Protein AF-A0A7G9S561-F1 (afdb_monomer)

Organism: NCBI:txid683042

Sequence (241 aa):
MDPPSEGIYVQKPGPWFRNDEGAFAWASLGMLADHGLSLVLLDGHPPGMNGMVTTELSIDFNPAADPSDDEFRLDTHIVGISQVGGLSKGEISNRRGDRVAIASLSGRYLPVPEGGYLELPPAPAETVPFTTMLPMLFEGTSDGAIGTLPIPLWLANPRGIMHGGIHTIALEYTARKTLGEALWRPTSIRVSFLRGIPVDDLLTVVATRVHTGRSLTVVRVESRRTDGKLAGIATVSYEAR

pLDDT: mean 89.98, std 10.02, range [42.94, 98.88]

Structure (mmCIF, N/CA/C/O backbone):
data_AF-A0A7G9S561-F1
#
_entry.id   AF-A0A7G9S561-F1
#
loop_
_atom_site.group_PDB
_atom_site.id
_atom_site.type_symbol
_atom_site.label_atom_id
_atom_site.label_alt_id
_atom_site.label_comp_id
_atom_site.label_asym_id
_atom_site.label_entity_id
_atom_site.label_seq_id
_atom_site.pdbx_PDB_ins_code
_atom_site.Cartn_x
_atom_site.Cartn_y
_atom_site.Cartn_z
_atom_site.occupancy
_atom_site.B_iso_or_equiv
_atom_site.auth_seq_id
_atom_site.auth_comp_id
_atom_site.auth_asym_id
_atom_site.auth_atom_id
_atom_site.pdbx_PDB_model_num
ATOM 1 N N . MET A 1 1 ? 32.232 6.733 -6.872 1.00 42.94 1 MET A N 1
ATOM 2 C CA . MET A 1 1 ? 30.911 6.221 -6.473 1.00 42.94 1 MET A CA 1
ATOM 3 C C . MET A 1 1 ? 30.003 7.412 -6.654 1.00 42.94 1 MET A C 1
ATOM 5 O O . MET A 1 1 ? 30.181 8.376 -5.918 1.00 42.94 1 MET A O 1
ATOM 9 N N . ASP A 1 2 ? 29.216 7.431 -7.727 1.00 43.78 2 ASP A N 1
ATOM 10 C CA . ASP A 1 2 ? 28.264 8.523 -7.943 1.00 43.78 2 ASP A CA 1
ATOM 11 C C . ASP A 1 2 ? 27.305 8.583 -6.747 1.00 43.78 2 ASP A C 1
ATOM 13 O O . ASP A 1 2 ? 27.049 7.536 -6.134 1.00 43.78 2 ASP A O 1
ATOM 17 N N . PRO A 1 3 ? 26.846 9.780 -6.342 1.00 47.72 3 PRO A N 1
ATOM 18 C CA . PRO A 1 3 ? 25.901 9.890 -5.242 1.00 47.72 3 PRO A CA 1
ATOM 19 C C . PRO A 1 3 ? 24.673 9.012 -5.539 1.00 47.72 3 PRO A C 1
ATOM 21 O O . PRO A 1 3 ? 24.281 8.903 -6.705 1.00 47.72 3 PRO A O 1
ATOM 24 N N . PRO A 1 4 ? 24.078 8.357 -4.522 1.00 59.19 4 PRO A N 1
ATOM 25 C CA . PRO A 1 4 ? 22.827 7.636 -4.724 1.00 59.19 4 PRO A CA 1
ATOM 26 C C . PRO A 1 4 ? 21.818 8.609 -5.337 1.00 59.19 4 PRO A C 1
ATOM 28 O O . PRO A 1 4 ? 21.716 9.749 -4.885 1.00 59.19 4 PRO A O 1
ATOM 31 N N . SER A 1 5 ? 21.125 8.193 -6.396 1.00 74.50 5 SER A N 1
ATOM 32 C CA . SER A 1 5 ? 20.142 9.056 -7.042 1.00 74.50 5 SER A CA 1
ATOM 33 C C . SER A 1 5 ? 19.064 9.459 -6.036 1.00 74.50 5 SER A C 1
ATOM 35 O O . SER A 1 5 ? 18.565 8.634 -5.263 1.00 74.50 5 SER A O 1
ATOM 37 N N . GLU A 1 6 ? 18.739 10.749 -6.046 1.00 87.88 6 GLU A N 1
ATOM 38 C CA . GLU A 1 6 ? 17.674 11.354 -5.255 1.00 87.88 6 GLU A CA 1
ATOM 39 C C . GLU A 1 6 ? 16.533 11.763 -6.187 1.00 87.88 6 GLU A C 1
ATOM 41 O O . GLU A 1 6 ? 16.765 12.192 -7.319 1.00 87.88 6 GLU A O 1
ATOM 46 N N . GLY A 1 7 ? 15.297 11.642 -5.711 1.00 89.88 7 GLY A N 1
ATOM 47 C CA . GLY A 1 7 ? 14.105 12.017 -6.470 1.00 89.88 7 GLY A CA 1
ATOM 48 C C . GLY A 1 7 ? 13.097 12.737 -5.588 1.00 89.88 7 GLY A C 1
ATOM 49 O O . GLY A 1 7 ? 12.895 12.346 -4.438 1.00 89.88 7 GLY A O 1
ATOM 50 N N . ILE A 1 8 ? 12.454 13.773 -6.127 1.00 94.44 8 ILE A N 1
ATOM 51 C CA . ILE A 1 8 ? 11.390 14.518 -5.448 1.00 94.44 8 ILE A CA 1
ATOM 52 C C . ILE A 1 8 ? 10.103 14.332 -6.240 1.00 94.44 8 ILE A C 1
ATOM 54 O O . ILE A 1 8 ? 10.037 14.679 -7.420 1.00 94.44 8 ILE A O 1
ATOM 58 N N . TYR A 1 9 ? 9.071 13.829 -5.571 1.00 93.75 9 TYR A N 1
ATOM 59 C CA . TYR A 1 9 ? 7.758 13.590 -6.161 1.00 93.75 9 TYR A CA 1
ATOM 60 C C . TYR A 1 9 ? 6.684 14.287 -5.347 1.00 93.75 9 TYR A C 1
ATOM 62 O O . TYR A 1 9 ? 6.798 14.443 -4.133 1.00 93.75 9 TYR A O 1
ATOM 70 N N . VAL A 1 10 ? 5.632 14.723 -6.024 1.00 92.19 10 VAL A N 1
ATOM 71 C CA . VAL A 1 10 ? 4.589 15.546 -5.425 1.00 92.19 10 VAL A CA 1
ATOM 72 C C . VAL A 1 10 ? 3.230 14.996 -5.828 1.00 92.19 10 VAL A C 1
ATOM 74 O O . VAL A 1 10 ? 3.001 14.708 -7.003 1.00 92.19 10 VAL A O 1
ATOM 77 N N . GLN A 1 11 ? 2.326 14.857 -4.861 1.00 87.94 11 GLN A N 1
ATOM 78 C CA . GLN A 1 11 ? 0.939 14.468 -5.094 1.00 87.94 11 GLN A CA 1
ATOM 79 C C . GLN A 1 11 ? 0.003 15.485 -4.452 1.00 87.94 11 GLN A C 1
ATOM 81 O O . GLN A 1 11 ? 0.030 15.707 -3.242 1.00 87.94 11 GLN A O 1
ATOM 86 N N . LYS A 1 12 ? -0.878 16.064 -5.266 1.00 85.94 12 LYS A N 1
ATOM 87 C CA . LYS A 1 12 ? -2.006 16.847 -4.767 1.00 85.94 12 LYS A CA 1
ATOM 88 C C . LYS A 1 12 ? -3.114 15.904 -4.297 1.00 85.94 12 LYS A C 1
ATOM 90 O O . LYS A 1 12 ? -3.407 14.936 -5.008 1.00 85.94 12 LYS A O 1
ATOM 95 N N . PRO A 1 13 ? -3.736 16.161 -3.137 1.00 78.56 13 PRO A N 1
ATOM 96 C CA . PRO A 1 13 ? -4.906 15.414 -2.728 1.00 78.56 13 PRO A CA 1
ATOM 97 C C . PRO A 1 13 ? -6.047 15.576 -3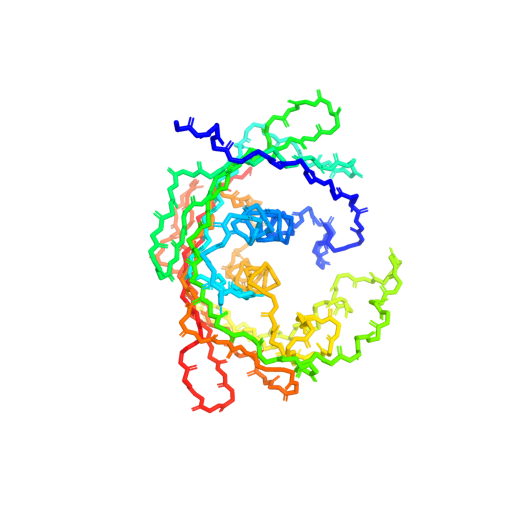.720 1.00 78.56 13 PRO A C 1
ATOM 99 O O . PRO A 1 13 ? -6.402 16.685 -4.107 1.00 78.56 13 PRO A O 1
ATOM 102 N N . GLY A 1 14 ? -6.612 14.443 -4.120 1.00 76.44 14 GLY A N 1
ATOM 103 C CA . GLY A 1 14 ? -7.891 14.361 -4.810 1.00 76.44 14 GLY A CA 1
ATOM 104 C C . GLY A 1 14 ? -8.913 13.610 -3.954 1.00 76.44 14 GLY A C 1
ATOM 105 O O . GLY A 1 14 ? -8.603 13.206 -2.829 1.00 76.44 14 GLY A O 1
ATOM 106 N N . PRO A 1 15 ? -10.117 13.336 -4.479 1.00 73.38 15 PRO A N 1
ATOM 107 C CA . PRO A 1 15 ? -11.170 12.618 -3.761 1.00 73.38 15 PRO A CA 1
ATOM 108 C C . PRO A 1 15 ? -10.740 11.256 -3.216 1.00 73.38 15 PRO A C 1
ATOM 110 O O . PRO A 1 15 ? -11.318 10.774 -2.250 1.00 73.38 15 PRO A O 1
ATOM 113 N N . TRP A 1 16 ? -9.702 10.644 -3.796 1.00 76.75 16 TRP A N 1
ATOM 114 C CA . TRP A 1 16 ? -9.150 9.371 -3.336 1.00 76.75 16 TRP A CA 1
ATOM 115 C C . TRP A 1 16 ? -8.370 9.442 -2.014 1.00 76.75 16 TRP A C 1
ATOM 117 O O . TRP A 1 16 ? -7.993 8.406 -1.471 1.00 76.75 16 TRP A O 1
ATOM 127 N N . PHE A 1 17 ? -8.138 10.642 -1.477 1.00 85.19 17 PHE A N 1
ATOM 128 C CA . PHE A 1 17 ? -7.616 10.839 -0.122 1.00 85.19 17 PHE A CA 1
ATOM 129 C C . PHE A 1 17 ? -8.701 10.754 0.951 1.00 85.19 17 PHE A C 1
ATOM 131 O O . PHE A 1 17 ? -8.395 10.845 2.141 1.00 85.19 17 PHE A O 1
ATOM 138 N N . ARG A 1 18 ? -9.964 10.566 0.562 1.00 87.00 18 ARG A N 1
ATOM 139 C CA . ARG A 1 18 ? -11.091 10.365 1.469 1.00 87.00 18 ARG A CA 1
ATOM 140 C C . ARG A 1 18 ? -11.686 8.987 1.220 1.00 87.00 18 ARG A C 1
ATOM 142 O O . ARG A 1 18 ? -11.874 8.612 0.074 1.00 87.00 18 ARG A O 1
ATOM 149 N N . ASN A 1 19 ? -11.955 8.216 2.268 1.00 84.00 19 ASN A N 1
ATOM 150 C CA . ASN A 1 19 ? -12.672 6.952 2.106 1.00 84.00 19 ASN A CA 1
ATOM 151 C C . ASN A 1 19 ? -14.192 7.186 2.008 1.00 84.00 19 ASN A C 1
ATOM 153 O O . ASN A 1 19 ? -14.661 8.324 2.032 1.00 84.00 19 ASN A O 1
ATOM 157 N N . ASP A 1 20 ? -14.974 6.112 1.909 1.00 82.62 20 ASP A N 1
ATOM 158 C CA . ASP A 1 20 ? -16.445 6.161 1.868 1.00 82.62 20 ASP A CA 1
ATOM 159 C C . ASP A 1 20 ? -17.090 6.762 3.126 1.00 82.62 20 ASP A C 1
ATOM 161 O O . ASP A 1 20 ? -18.222 7.229 3.069 1.00 82.62 20 ASP A O 1
ATOM 165 N N . GLU A 1 21 ? -16.363 6.806 4.242 1.00 81.75 21 GLU A N 1
ATOM 166 C CA . GLU A 1 21 ? -16.784 7.463 5.485 1.00 81.75 21 GLU A CA 1
ATOM 167 C C . GLU A 1 21 ? -16.389 8.958 5.529 1.00 81.75 21 GLU A C 1
ATOM 169 O O . GLU A 1 21 ? -16.626 9.640 6.526 1.00 81.75 21 GLU A O 1
ATOM 174 N N . GLY A 1 22 ? -15.746 9.484 4.478 1.00 82.50 22 GLY A N 1
ATOM 175 C CA . GLY A 1 22 ? -15.239 10.861 4.416 1.00 82.50 22 GLY A CA 1
ATOM 176 C C . GLY A 1 22 ? -13.977 11.113 5.254 1.00 82.50 22 GLY A C 1
ATOM 177 O O . GLY A 1 22 ? -13.449 12.229 5.275 1.00 82.50 22 GLY A O 1
ATOM 178 N N . ALA A 1 23 ? -13.447 10.092 5.929 1.00 86.19 23 ALA A N 1
ATOM 179 C CA . ALA A 1 23 ? -12.210 10.180 6.693 1.00 86.19 23 ALA A CA 1
ATOM 180 C C . ALA A 1 23 ? -10.989 10.157 5.764 1.00 86.19 23 ALA A C 1
ATOM 182 O O . ALA A 1 23 ? -11.036 9.626 4.657 1.00 86.19 23 ALA A O 1
ATOM 183 N N . PHE A 1 24 ? -9.864 10.708 6.224 1.00 89.44 24 PHE A N 1
ATOM 184 C CA . PHE A 1 24 ? -8.614 10.645 5.466 1.00 89.44 24 PHE A CA 1
ATOM 185 C C . PHE A 1 24 ? -8.178 9.188 5.262 1.00 89.44 24 PHE A C 1
ATOM 187 O O . PHE A 1 24 ? -8.006 8.432 6.225 1.00 89.44 24 PHE A O 1
ATOM 194 N N . ALA A 1 25 ? -8.017 8.798 4.003 1.00 90.56 25 ALA A N 1
ATOM 195 C CA . ALA A 1 25 ? -7.572 7.482 3.586 1.00 90.56 25 ALA A CA 1
ATOM 196 C C . ALA A 1 25 ? -6.041 7.453 3.603 1.00 90.56 25 ALA A C 1
ATOM 198 O O . ALA A 1 25 ? -5.402 7.680 2.583 1.00 90.56 25 ALA A O 1
ATOM 199 N N . TRP A 1 26 ? -5.432 7.188 4.761 1.00 93.19 26 TRP A N 1
ATOM 200 C CA . TRP A 1 26 ? -3.968 7.167 4.918 1.00 93.19 26 TRP A CA 1
ATOM 201 C C . TRP A 1 26 ? -3.256 6.262 3.907 1.00 93.19 26 TRP A C 1
ATOM 203 O O . TRP A 1 26 ? -2.184 6.611 3.418 1.00 93.19 26 TRP A O 1
ATOM 213 N N . ALA A 1 27 ? -3.878 5.140 3.533 1.00 93.62 27 ALA A N 1
ATOM 214 C CA . ALA A 1 27 ? -3.345 4.233 2.524 1.00 93.62 27 ALA A CA 1
ATOM 215 C C . ALA A 1 27 ? -3.210 4.866 1.128 1.00 93.62 27 ALA A C 1
ATOM 217 O O . ALA A 1 27 ? -2.414 4.375 0.331 1.00 93.62 27 ALA A O 1
ATOM 218 N N . SER A 1 28 ? -3.911 5.970 0.831 1.00 91.94 28 SER A N 1
ATOM 219 C CA . SER A 1 28 ? -3.762 6.713 -0.432 1.00 91.94 28 SER A CA 1
ATOM 220 C C . SER A 1 28 ? -2.334 7.223 -0.661 1.00 91.94 28 SER A C 1
ATOM 222 O O . SER A 1 28 ? -1.873 7.250 -1.804 1.00 91.94 28 SER A O 1
ATOM 224 N N . LEU A 1 29 ? -1.586 7.500 0.417 1.00 94.38 29 LEU A N 1
ATOM 225 C CA . LEU A 1 29 ? -0.155 7.819 0.361 1.00 94.38 29 LEU A CA 1
ATOM 226 C C . LEU A 1 29 ? 0.689 6.657 -0.182 1.00 94.38 29 LEU A C 1
ATOM 228 O O . LEU A 1 29 ? 1.804 6.877 -0.651 1.00 94.38 29 LEU A O 1
ATOM 232 N N . GLY A 1 30 ? 0.159 5.431 -0.177 1.00 94.81 30 GLY A N 1
ATOM 233 C CA . GLY A 1 30 ? 0.778 4.274 -0.813 1.00 94.81 30 GLY A CA 1
ATOM 234 C C . GLY A 1 30 ? 0.916 4.412 -2.325 1.00 94.81 30 GLY A C 1
ATOM 235 O O . GLY A 1 30 ? 1.846 3.843 -2.885 1.00 94.81 30 GLY A O 1
ATOM 236 N N . MET A 1 31 ? 0.068 5.210 -2.982 1.00 91.94 31 MET A N 1
ATOM 237 C CA . MET A 1 31 ? 0.216 5.507 -4.410 1.00 91.94 31 MET A CA 1
ATOM 238 C C . MET A 1 31 ? 1.429 6.413 -4.662 1.00 91.94 31 MET A C 1
ATOM 240 O O . MET A 1 31 ? 2.273 6.078 -5.489 1.00 91.94 31 MET A O 1
ATOM 244 N N . LEU A 1 32 ? 1.576 7.505 -3.897 1.00 94.81 32 LEU A N 1
ATOM 245 C CA . LEU A 1 32 ? 2.772 8.357 -3.954 1.00 94.81 32 LEU A CA 1
ATOM 246 C C . LEU A 1 32 ? 4.039 7.571 -3.603 1.00 94.81 32 LEU A C 1
ATOM 248 O O . LEU A 1 32 ? 5.032 7.676 -4.322 1.00 94.81 32 LEU A O 1
ATOM 252 N N . ALA A 1 33 ? 3.992 6.768 -2.534 1.00 97.50 33 ALA A N 1
ATOM 253 C CA . ALA A 1 33 ? 5.111 5.937 -2.106 1.00 97.50 33 ALA A CA 1
ATOM 254 C C . ALA A 1 33 ? 5.533 4.943 -3.197 1.00 97.50 33 ALA A C 1
ATOM 256 O O . ALA A 1 33 ? 6.691 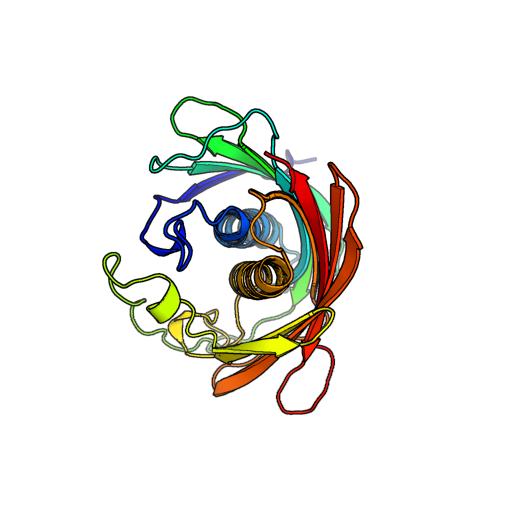4.953 -3.599 1.00 97.50 33 ALA A O 1
ATOM 257 N N . ASP A 1 34 ? 4.608 4.122 -3.706 1.00 96.94 34 ASP A N 1
ATOM 258 C CA . ASP A 1 34 ? 4.895 3.136 -4.755 1.00 96.94 34 ASP A CA 1
ATOM 259 C C . ASP A 1 34 ? 5.441 3.806 -6.018 1.00 96.94 34 ASP A C 1
ATOM 261 O O . ASP A 1 34 ? 6.479 3.395 -6.528 1.00 96.94 34 ASP A O 1
ATOM 265 N N . HIS A 1 35 ? 4.794 4.875 -6.487 1.00 93.56 35 HIS A N 1
ATOM 266 C CA . HIS A 1 35 ? 5.188 5.574 -7.706 1.00 93.56 35 HIS A CA 1
ATOM 267 C C . HIS A 1 35 ? 6.583 6.203 -7.575 1.00 93.56 35 HIS A C 1
ATOM 269 O O . HIS A 1 35 ? 7.480 5.871 -8.352 1.00 93.56 35 HIS A O 1
ATOM 275 N N . GLY A 1 36 ? 6.796 7.086 -6.596 1.00 95.81 36 GLY A N 1
ATOM 276 C CA . GLY A 1 36 ? 8.059 7.821 -6.478 1.00 95.81 36 GLY A CA 1
ATOM 277 C C . GLY A 1 36 ? 9.245 6.910 -6.163 1.00 95.81 36 GLY A C 1
ATOM 278 O O . GLY A 1 36 ? 10.301 7.022 -6.786 1.00 95.81 36 GLY A O 1
ATOM 279 N N . LEU A 1 37 ? 9.060 5.939 -5.262 1.00 97.75 37 LEU A N 1
ATOM 280 C CA . LEU A 1 37 ? 10.115 4.978 -4.927 1.00 97.75 37 LEU A CA 1
ATOM 281 C C . LEU A 1 37 ? 10.435 4.019 -6.080 1.00 97.75 37 LEU A C 1
ATOM 283 O O . LEU A 1 37 ? 11.566 3.534 -6.171 1.00 97.75 37 LEU A O 1
ATOM 287 N N . SER A 1 38 ? 9.467 3.759 -6.962 1.00 95.12 38 SER A N 1
ATOM 288 C CA . SER A 1 38 ? 9.687 2.981 -8.181 1.00 95.12 38 SER A CA 1
ATOM 289 C C . SER A 1 38 ? 10.460 3.758 -9.236 1.00 95.12 38 SER A C 1
ATOM 291 O O . SER A 1 38 ? 11.360 3.201 -9.861 1.00 95.12 38 SER A O 1
ATOM 293 N N . LEU A 1 39 ? 10.126 5.035 -9.438 1.00 93.38 39 LEU A N 1
ATOM 294 C CA . LEU A 1 39 ? 10.780 5.862 -10.450 1.00 93.38 39 LEU A CA 1
ATOM 29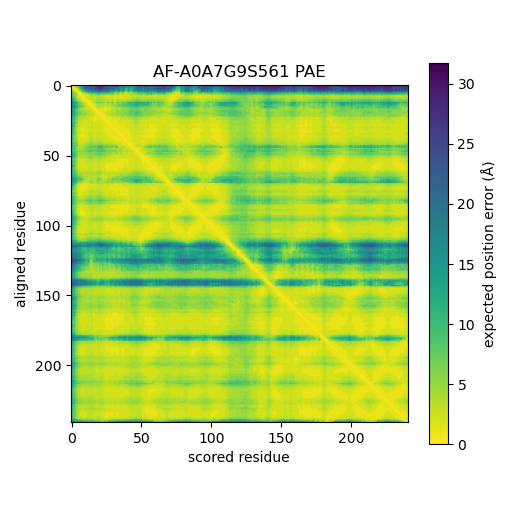5 C C . LEU A 1 39 ? 12.257 6.089 -10.137 1.00 93.38 39 LEU A C 1
ATOM 297 O O . LEU A 1 39 ? 13.083 5.883 -11.019 1.00 93.38 39 LEU A O 1
ATOM 301 N N . VAL A 1 40 ? 12.611 6.387 -8.883 1.00 94.38 40 VAL A N 1
ATOM 302 C CA . VAL A 1 40 ? 14.028 6.562 -8.523 1.00 94.38 40 VAL A CA 1
ATOM 303 C C . VAL A 1 40 ? 14.842 5.280 -8.760 1.00 94.38 40 VAL A C 1
ATOM 305 O O . VAL A 1 40 ? 15.991 5.348 -9.188 1.00 94.38 40 VAL A O 1
ATOM 308 N N . LEU A 1 41 ? 14.248 4.094 -8.549 1.00 93.75 41 LEU A N 1
ATOM 309 C CA . LEU A 1 41 ? 14.893 2.815 -8.867 1.00 93.75 41 LEU A CA 1
ATOM 310 C C . LEU A 1 41 ? 14.985 2.565 -10.371 1.00 93.75 41 LEU A C 1
ATOM 312 O O . LEU A 1 41 ? 15.991 2.011 -10.817 1.00 93.75 41 LEU A O 1
ATOM 316 N N . LEU A 1 42 ? 13.955 2.934 -11.135 1.00 90.12 42 LEU A N 1
ATOM 317 C CA . LEU A 1 42 ? 13.974 2.863 -12.594 1.00 90.12 42 LEU A CA 1
ATOM 318 C C . LEU A 1 42 ? 15.046 3.780 -13.182 1.00 90.12 42 LEU A C 1
ATOM 320 O O . LEU A 1 42 ? 15.718 3.365 -14.115 1.00 90.12 42 LEU A O 1
ATOM 324 N N . ASP A 1 43 ? 15.297 4.957 -12.615 1.00 88.56 43 ASP A N 1
ATOM 325 C CA . ASP A 1 43 ? 16.384 5.834 -13.075 1.00 88.56 43 ASP A CA 1
ATOM 326 C C . ASP A 1 43 ? 17.770 5.198 -12.862 1.00 88.56 43 ASP A C 1
ATOM 328 O O . ASP A 1 43 ? 18.685 5.400 -13.659 1.00 88.56 43 ASP A O 1
ATOM 332 N N . GLY A 1 44 ? 17.916 4.371 -11.822 1.00 81.62 44 GLY A N 1
ATOM 333 C CA . GLY A 1 44 ? 19.139 3.624 -11.509 1.00 81.62 44 GLY A CA 1
ATOM 334 C C . GLY A 1 44 ? 19.226 2.212 -12.109 1.00 81.62 44 GLY A C 1
ATOM 335 O O . GLY A 1 44 ? 20.050 1.416 -11.651 1.00 81.62 44 GLY A O 1
ATOM 336 N N . HIS A 1 45 ? 18.368 1.848 -13.069 1.00 84.44 45 HIS A N 1
ATOM 337 C CA . HIS A 1 45 ? 18.276 0.470 -13.564 1.00 84.44 45 HIS A CA 1
ATOM 338 C C . HIS A 1 45 ? 19.558 -0.027 -14.277 1.00 84.44 45 HIS A C 1
ATOM 340 O O . HIS A 1 45 ? 20.228 0.735 -14.978 1.00 84.44 45 HIS A O 1
ATOM 346 N N . PRO A 1 46 ? 19.899 -1.329 -14.171 1.00 86.81 46 PRO A N 1
ATOM 347 C CA . PRO A 1 46 ? 20.967 -1.934 -14.967 1.00 86.81 46 PRO A CA 1
ATOM 348 C C . PRO A 1 46 ? 20.668 -1.922 -16.480 1.00 86.81 46 PRO A C 1
ATOM 350 O O . PRO A 1 46 ? 19.504 -2.047 -16.871 1.00 86.81 46 PRO A O 1
ATOM 353 N N . PRO A 1 47 ? 21.690 -1.881 -17.360 1.00 86.19 47 PRO A N 1
ATOM 354 C CA . PRO A 1 47 ? 21.491 -1.931 -18.809 1.00 86.19 47 PRO A CA 1
ATOM 355 C C . PRO A 1 47 ? 20.623 -3.113 -19.267 1.00 86.19 47 PRO A C 1
ATOM 357 O O . PRO A 1 47 ? 20.812 -4.247 -18.829 1.00 86.19 47 PRO A O 1
ATOM 360 N N . GLY A 1 48 ? 19.680 -2.848 -20.174 1.00 86.69 48 GLY A N 1
ATOM 361 C CA . GLY A 1 48 ? 18.754 -3.858 -20.706 1.00 86.69 48 GLY A CA 1
ATOM 362 C C . GLY A 1 48 ? 17.565 -4.190 -19.796 1.00 86.69 48 GLY A C 1
ATOM 363 O O . GLY A 1 48 ? 16.711 -4.982 -20.190 1.00 86.69 48 GLY A O 1
ATOM 364 N N . MET A 1 49 ? 17.477 -3.576 -18.611 1.00 89.69 49 MET A N 1
ATOM 365 C CA . MET A 1 49 ? 16.392 -3.787 -17.651 1.00 89.69 49 MET A CA 1
ATOM 366 C C . MET A 1 49 ? 15.513 -2.537 -17.499 1.00 89.69 49 MET A C 1
ATOM 368 O O . MET A 1 49 ? 15.429 -1.931 -16.438 1.00 89.69 49 MET A O 1
ATOM 372 N N . ASN A 1 50 ? 14.853 -2.141 -18.581 1.00 86.69 50 ASN A N 1
ATOM 373 C CA . ASN A 1 50 ? 14.047 -0.919 -18.717 1.00 86.69 50 ASN A CA 1
ATOM 374 C C . ASN A 1 50 ? 12.647 -0.985 -18.063 1.00 86.69 50 ASN A C 1
ATOM 376 O O . ASN A 1 50 ? 11.748 -0.221 -18.415 1.00 86.69 50 ASN A O 1
ATOM 380 N N . GLY A 1 51 ? 12.429 -1.917 -17.140 1.00 88.69 51 GLY A N 1
ATOM 381 C CA . GLY A 1 51 ? 11.181 -2.065 -16.406 1.00 88.69 51 GLY A CA 1
ATOM 382 C C . GLY A 1 51 ? 11.421 -2.519 -14.983 1.00 88.69 51 GLY A C 1
ATOM 383 O O . GLY A 1 51 ? 12.443 -3.125 -14.664 1.00 88.69 51 GLY A O 1
ATOM 384 N N . MET A 1 52 ? 10.442 -2.253 -14.126 1.00 91.06 52 MET A N 1
ATOM 385 C CA . MET A 1 52 ? 10.492 -2.632 -12.725 1.00 91.06 52 MET A CA 1
ATOM 386 C C . MET A 1 52 ? 9.097 -3.005 -12.233 1.00 91.06 52 MET A C 1
ATOM 388 O O . MET A 1 52 ? 8.097 -2.430 -12.663 1.00 91.06 52 MET A O 1
ATOM 392 N N . VAL A 1 53 ? 9.039 -3.975 -11.328 1.00 93.69 53 VAL A N 1
ATOM 393 C CA . VAL A 1 53 ? 7.850 -4.283 -10.533 1.00 93.69 53 VAL A CA 1
ATOM 394 C C . VAL A 1 53 ? 8.169 -4.154 -9.054 1.00 93.69 53 VAL A C 1
ATOM 396 O O . VAL A 1 53 ? 9.251 -4.538 -8.604 1.00 93.69 53 VAL A O 1
ATOM 399 N N . THR A 1 54 ? 7.204 -3.659 -8.290 1.00 97.12 54 THR A N 1
ATOM 400 C CA . THR A 1 54 ? 7.260 -3.648 -6.832 1.00 97.12 54 THR A CA 1
ATOM 401 C C . THR A 1 54 ? 7.102 -5.069 -6.303 1.00 97.12 54 THR A C 1
ATOM 403 O O . THR A 1 54 ? 6.152 -5.765 -6.653 1.00 97.12 54 THR A O 1
ATOM 406 N N . THR A 1 55 ? 8.037 -5.508 -5.464 1.00 97.81 55 THR A N 1
ATOM 407 C CA . THR A 1 55 ? 7.954 -6.799 -4.755 1.00 97.81 55 THR A CA 1
ATOM 408 C C . THR A 1 55 ? 7.580 -6.634 -3.292 1.00 97.81 55 THR A C 1
ATOM 410 O O . THR A 1 55 ? 6.868 -7.478 -2.755 1.00 97.81 55 THR A O 1
ATOM 413 N N . GLU A 1 56 ? 7.984 -5.531 -2.662 1.00 98.50 56 GLU A N 1
ATOM 414 C CA . GLU A 1 56 ? 7.575 -5.187 -1.303 1.00 98.50 56 GLU A CA 1
ATOM 415 C C . GLU A 1 56 ? 7.389 -3.680 -1.167 1.00 98.50 56 GLU A C 1
ATOM 417 O O . GLU A 1 56 ? 8.170 -2.908 -1.726 1.00 98.50 56 GLU A O 1
ATOM 422 N N . LEU A 1 57 ? 6.388 -3.275 -0.386 1.00 98.81 57 LEU A N 1
ATOM 423 C CA . LEU A 1 57 ? 6.168 -1.890 0.022 1.00 98.81 57 LEU A CA 1
ATOM 424 C C . LEU A 1 57 ? 5.896 -1.844 1.523 1.00 98.81 57 LEU A C 1
ATOM 426 O O . LEU A 1 57 ? 5.078 -2.597 2.053 1.00 98.81 57 LEU A O 1
ATOM 430 N N . SER A 1 58 ? 6.584 -0.940 2.208 1.00 98.81 58 SER A N 1
ATOM 431 C CA . SER A 1 58 ? 6.380 -0.659 3.626 1.00 98.81 58 SER A CA 1
ATOM 432 C C . SER A 1 58 ? 6.141 0.826 3.825 1.00 98.81 58 SER A C 1
ATOM 434 O O . SER A 1 58 ? 6.865 1.636 3.255 1.00 98.81 58 SER A O 1
ATOM 436 N N . ILE A 1 59 ? 5.146 1.168 4.641 1.00 98.75 59 ILE A N 1
ATOM 437 C CA . ILE A 1 59 ? 4.806 2.543 5.015 1.00 98.75 59 ILE A CA 1
ATOM 438 C C . ILE A 1 59 ? 4.598 2.592 6.525 1.00 98.75 59 ILE A C 1
ATOM 440 O O . ILE A 1 59 ? 3.849 1.776 7.065 1.00 98.75 59 ILE A O 1
ATOM 444 N N . ASP A 1 60 ? 5.250 3.530 7.202 1.00 98.62 60 ASP A N 1
ATOM 445 C CA . ASP A 1 60 ? 5.023 3.855 8.612 1.00 98.62 60 ASP A CA 1
ATOM 446 C C . ASP A 1 60 ? 4.506 5.282 8.717 1.00 98.62 60 ASP A C 1
ATOM 448 O O . ASP A 1 60 ? 5.130 6.212 8.204 1.00 98.62 60 ASP A O 1
ATOM 452 N N . PHE A 1 61 ? 3.367 5.457 9.377 1.00 98.00 61 PHE A N 1
ATOM 453 C CA . PHE A 1 61 ? 2.716 6.752 9.531 1.00 98.00 61 PHE A CA 1
ATOM 454 C C . PHE A 1 61 ? 3.138 7.411 10.842 1.00 98.00 61 PHE A C 1
ATOM 456 O O . PHE A 1 61 ? 3.211 6.764 11.885 1.00 98.00 61 PHE A O 1
ATOM 463 N N . ASN A 1 62 ? 3.382 8.720 10.803 1.00 96.19 62 ASN A N 1
ATOM 464 C CA . ASN A 1 62 ? 3.679 9.491 12.003 1.00 96.19 62 ASN A CA 1
ATOM 465 C C . ASN A 1 62 ? 2.397 9.667 12.843 1.00 96.19 62 ASN A C 1
ATOM 467 O O . ASN A 1 62 ? 1.484 10.367 12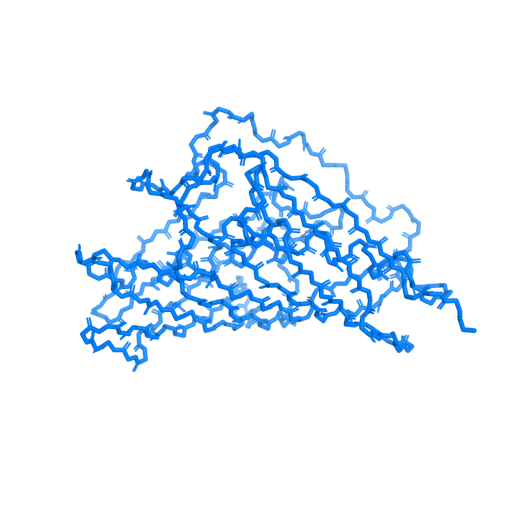.388 1.00 96.19 62 ASN A O 1
ATOM 471 N N . PRO A 1 63 ? 2.317 9.123 14.073 1.00 91.44 63 PRO A N 1
ATOM 472 C CA . PRO A 1 63 ? 1.114 9.205 14.907 1.00 91.44 63 PRO A CA 1
ATOM 473 C C . PRO A 1 63 ? 0.747 10.646 15.294 1.00 91.44 63 PRO A C 1
ATOM 475 O O . PRO A 1 63 ? -0.425 10.940 15.519 1.00 91.44 63 PRO A O 1
ATOM 478 N N . ALA A 1 64 ? 1.713 11.570 15.286 1.00 91.19 64 ALA A N 1
ATOM 479 C CA . ALA A 1 64 ? 1.484 12.986 15.569 1.00 91.19 64 ALA A CA 1
ATOM 480 C C . ALA A 1 64 ? 1.031 13.801 14.344 1.00 91.19 64 ALA A C 1
ATOM 482 O O . ALA A 1 64 ? 0.646 14.955 14.495 1.00 91.19 64 ALA A O 1
ATOM 483 N N . ALA A 1 65 ? 1.084 13.239 13.130 1.00 91.62 65 ALA A N 1
ATOM 484 C CA . ALA A 1 65 ? 0.658 13.965 11.937 1.00 91.62 65 ALA A CA 1
ATOM 485 C C . ALA A 1 65 ? -0.871 14.049 11.852 1.00 91.62 65 ALA A C 1
ATOM 487 O O . ALA A 1 65 ? -1.569 13.052 12.059 1.00 91.62 65 ALA A O 1
ATOM 488 N N . ASP A 1 66 ? -1.382 15.220 11.486 1.00 87.94 66 ASP A N 1
ATOM 489 C CA . ASP A 1 66 ? -2.798 15.414 11.194 1.00 87.94 66 ASP A CA 1
ATOM 490 C C . ASP A 1 66 ? -3.119 15.133 9.722 1.00 87.94 66 ASP A C 1
ATOM 492 O O . ASP A 1 66 ? -2.270 15.358 8.851 1.00 87.94 66 ASP A O 1
ATOM 496 N N . PRO A 1 67 ? -4.348 14.671 9.420 1.00 85.50 67 PRO A N 1
ATOM 497 C CA . PRO A 1 67 ? -4.871 14.685 8.062 1.00 85.50 67 PRO A CA 1
ATOM 498 C C . PRO A 1 67 ? -4.687 16.050 7.394 1.00 85.50 67 PRO A C 1
ATOM 500 O O . PRO A 1 67 ? -4.852 17.093 8.028 1.00 85.50 67 PRO A O 1
ATOM 503 N N . SER A 1 68 ? -4.385 16.045 6.102 1.00 84.75 68 SER A N 1
ATOM 504 C CA . SER A 1 68 ? -4.212 17.264 5.317 1.00 84.75 68 SER A CA 1
ATOM 505 C C . SER A 1 68 ? -4.844 17.077 3.944 1.00 84.75 68 SER A C 1
ATOM 507 O O . SER A 1 68 ? -4.696 16.020 3.337 1.00 84.75 68 SER A O 1
ATOM 509 N N . ASP A 1 69 ? -5.551 18.105 3.479 1.00 83.00 69 ASP A N 1
ATOM 510 C CA . ASP A 1 69 ? -6.017 18.225 2.092 1.00 83.00 69 ASP A CA 1
ATOM 511 C C . ASP A 1 69 ? -5.005 18.990 1.219 1.00 83.00 69 ASP A C 1
ATOM 513 O O . ASP A 1 69 ? -5.283 19.300 0.062 1.00 83.00 69 ASP A O 1
ATOM 517 N N . ASP A 1 70 ? -3.819 19.286 1.759 1.00 85.50 70 ASP A N 1
ATOM 518 C CA . ASP A 1 70 ? -2.743 19.952 1.036 1.00 85.50 70 ASP A CA 1
ATOM 519 C C . ASP A 1 70 ? -1.840 18.951 0.315 1.00 85.50 70 ASP A C 1
ATOM 521 O O . ASP A 1 70 ? -1.747 17.773 0.648 1.00 85.50 70 ASP A O 1
ATOM 525 N N . GLU A 1 71 ? -1.105 19.468 -0.661 1.00 91.56 71 GLU A N 1
ATOM 526 C CA . GLU A 1 71 ? -0.068 18.750 -1.389 1.00 91.56 71 GLU A CA 1
ATOM 527 C C . GLU A 1 71 ? 0.917 18.000 -0.470 1.00 91.56 71 GLU A C 1
ATOM 529 O O . GLU A 1 71 ? 1.441 18.556 0.503 1.00 91.56 71 GLU A O 1
ATOM 534 N N . PHE A 1 72 ? 1.189 16.741 -0.824 1.00 94.81 72 PHE A N 1
ATOM 535 C CA . PHE A 1 72 ? 2.208 15.905 -0.201 1.00 94.81 72 PHE A CA 1
ATOM 536 C C . PHE A 1 72 ? 3.445 15.823 -1.088 1.00 94.81 72 PHE A C 1
ATOM 538 O O . PHE A 1 72 ? 3.349 15.655 -2.306 1.00 94.81 72 PHE A O 1
ATOM 545 N N . ARG A 1 73 ? 4.612 15.889 -0.457 1.00 96.19 73 ARG A N 1
ATOM 546 C CA . ARG A 1 73 ? 5.925 15.737 -1.081 1.00 96.19 73 ARG A CA 1
ATOM 547 C C . ARG A 1 73 ? 6.575 14.459 -0.577 1.00 96.19 73 ARG A C 1
ATOM 549 O O . ARG A 1 73 ? 6.556 14.201 0.621 1.00 96.19 73 ARG A O 1
ATOM 556 N N . LEU A 1 74 ? 7.167 13.696 -1.482 1.00 97.88 74 LEU A N 1
ATOM 557 C CA . LEU A 1 74 ? 7.987 12.529 -1.202 1.00 97.88 74 LEU A CA 1
ATOM 558 C C . LEU A 1 74 ? 9.424 12.812 -1.650 1.00 97.88 74 LEU A C 1
ATOM 560 O O . LEU A 1 74 ? 9.681 12.997 -2.840 1.00 97.88 74 LEU A O 1
ATOM 564 N N . ASP A 1 75 ? 10.343 12.804 -0.693 1.00 97.94 75 ASP A N 1
ATOM 565 C CA . ASP A 1 75 ? 11.785 12.872 -0.923 1.00 97.94 75 ASP A CA 1
ATOM 566 C C . ASP A 1 75 ? 12.353 11.453 -0.890 1.00 97.94 75 ASP A C 1
ATOM 568 O O . ASP A 1 75 ? 12.196 10.747 0.107 1.00 97.94 75 ASP A O 1
ATOM 572 N N . THR A 1 76 ? 12.983 11.015 -1.979 1.00 97.75 76 THR A N 1
ATOM 573 C CA . THR A 1 76 ? 13.439 9.631 -2.178 1.00 97.75 76 THR A CA 1
ATOM 574 C C . THR A 1 76 ? 14.941 9.539 -2.379 1.00 97.75 76 THR A C 1
ATOM 576 O O . THR A 1 76 ? 15.562 10.464 -2.898 1.00 97.75 76 THR A O 1
ATOM 579 N N . HIS A 1 77 ? 15.509 8.391 -2.020 1.00 95.81 77 HIS A N 1
ATOM 580 C CA . HIS A 1 77 ? 16.867 8.004 -2.381 1.00 95.81 77 HIS A CA 1
ATOM 581 C C . HIS A 1 77 ? 16.974 6.487 -2.564 1.00 95.81 77 HIS A C 1
ATOM 583 O O . HIS A 1 77 ? 16.212 5.700 -1.980 1.00 95.81 77 HIS A O 1
ATOM 589 N N . ILE A 1 78 ? 17.962 6.062 -3.347 1.00 96.56 78 ILE A N 1
ATOM 590 C CA . ILE A 1 78 ? 18.344 4.651 -3.451 1.00 96.56 78 ILE A CA 1
ATOM 591 C C . ILE A 1 78 ? 19.167 4.241 -2.228 1.00 96.56 78 ILE A C 1
ATOM 593 O O . ILE A 1 78 ? 20.167 4.870 -1.892 1.00 96.56 78 ILE A O 1
ATOM 597 N N . VAL A 1 79 ? 18.777 3.136 -1.592 1.00 96.69 79 VAL A N 1
ATOM 598 C CA . VAL A 1 79 ? 19.563 2.485 -0.531 1.00 96.69 79 VAL A CA 1
ATOM 599 C C . VAL A 1 79 ? 20.584 1.523 -1.133 1.00 96.69 79 VAL A C 1
ATOM 601 O O . VAL A 1 79 ? 21.716 1.442 -0.664 1.00 96.69 79 VAL A O 1
ATOM 604 N N . GLY A 1 80 ? 20.194 0.782 -2.172 1.00 93.75 80 GLY A N 1
ATOM 605 C CA . GLY A 1 80 ? 21.101 -0.110 -2.886 1.00 93.75 80 GLY A CA 1
ATOM 606 C C . GLY A 1 80 ? 20.477 -0.730 -4.130 1.00 93.75 80 GLY A C 1
ATOM 607 O O . GLY A 1 80 ? 19.268 -0.943 -4.196 1.00 93.75 80 GLY A O 1
ATOM 608 N N . ILE A 1 81 ? 21.327 -1.049 -5.104 1.00 93.00 81 ILE A N 1
ATOM 609 C CA . ILE A 1 81 ? 20.969 -1.728 -6.352 1.00 93.00 81 ILE A CA 1
ATOM 610 C C . ILE A 1 81 ? 21.758 -3.035 -6.456 1.00 93.00 81 ILE A C 1
ATOM 612 O O . ILE A 1 81 ? 22.912 -3.134 -6.040 1.00 93.00 81 ILE A O 1
ATOM 616 N N . SER A 1 82 ? 21.124 -4.038 -7.048 1.00 90.25 82 SER A N 1
ATOM 617 C CA . SER A 1 82 ? 21.716 -5.298 -7.482 1.00 90.25 82 SER A CA 1
ATOM 618 C C . SER A 1 82 ? 21.411 -5.534 -8.966 1.00 90.25 82 SER A C 1
ATOM 620 O O . SER A 1 82 ? 20.656 -4.793 -9.587 1.00 90.25 82 SER A O 1
ATOM 622 N N . GLN A 1 83 ? 21.937 -6.620 -9.532 1.00 86.38 83 GLN A N 1
ATOM 623 C CA . GLN A 1 83 ? 21.659 -7.000 -10.924 1.00 86.38 83 GLN A CA 1
ATOM 624 C C . GLN A 1 83 ? 20.183 -7.335 -11.197 1.00 86.38 83 GLN A C 1
ATOM 626 O O . GLN A 1 83 ? 19.752 -7.303 -12.344 1.00 86.38 83 GLN A O 1
ATOM 631 N N . VAL A 1 84 ? 19.407 -7.683 -10.164 1.00 90.06 84 VAL A N 1
ATOM 632 C CA . VAL A 1 84 ? 18.029 -8.189 -10.314 1.00 90.06 84 VAL A CA 1
ATOM 633 C C . VAL A 1 84 ? 16.972 -7.278 -9.693 1.00 90.06 84 VAL A C 1
ATOM 635 O O . VAL A 1 84 ? 15.777 -7.512 -9.863 1.00 90.06 84 VAL A O 1
ATOM 638 N N . GLY A 1 85 ? 17.380 -6.248 -8.958 1.00 94.75 85 GLY A N 1
ATOM 639 C CA . GLY A 1 85 ? 16.459 -5.390 -8.224 1.00 94.75 85 GLY A CA 1
ATOM 640 C C . GLY A 1 85 ? 17.163 -4.350 -7.373 1.00 94.75 85 GLY A C 1
ATOM 641 O O . GLY A 1 85 ? 18.393 -4.291 -7.351 1.00 94.75 85 GLY A O 1
ATOM 642 N N . GLY A 1 86 ? 16.385 -3.573 -6.633 1.00 95.94 86 GLY A N 1
ATOM 643 C CA . GLY A 1 86 ? 16.897 -2.513 -5.775 1.00 95.94 86 GLY A CA 1
ATOM 644 C C . GLY A 1 86 ? 15.985 -2.216 -4.593 1.00 95.94 86 GLY A C 1
ATOM 645 O O . GLY A 1 86 ? 14.848 -2.685 -4.532 1.00 95.94 86 GLY A O 1
ATOM 646 N N . LEU A 1 87 ? 16.521 -1.447 -3.652 1.00 97.81 87 LEU A N 1
ATOM 647 C CA . LEU A 1 87 ? 15.831 -0.946 -2.472 1.00 97.81 87 LEU A CA 1
ATOM 648 C C . LEU A 1 87 ? 15.907 0.580 -2.472 1.00 97.81 87 LEU A C 1
ATOM 650 O O . LEU A 1 87 ? 17.003 1.145 -2.502 1.00 97.81 87 LEU A O 1
ATOM 654 N N . SER A 1 88 ? 14.757 1.237 -2.391 1.00 98.25 88 SER A N 1
ATOM 655 C CA . SER A 1 88 ? 14.641 2.687 -2.221 1.00 98.25 88 SER A CA 1
ATOM 656 C C . SER A 1 88 ? 13.873 3.026 -0.949 1.00 98.25 88 SER A C 1
ATOM 658 O O . SER A 1 88 ? 13.110 2.218 -0.403 1.00 98.25 88 SER A O 1
ATOM 660 N N . LYS A 1 89 ? 14.123 4.232 -0.442 1.00 98.44 89 LYS A N 1
ATOM 661 C CA . LYS A 1 89 ? 13.460 4.799 0.732 1.00 98.44 89 LYS A CA 1
ATOM 662 C C . LYS A 1 89 ? 13.058 6.236 0.475 1.00 98.44 89 LYS A C 1
ATOM 664 O O . LYS A 1 89 ? 13.664 6.914 -0.350 1.00 98.44 89 LYS A O 1
ATOM 669 N N . GLY A 1 90 ? 12.068 6.702 1.224 1.00 98.19 90 GLY A N 1
ATOM 670 C CA . GLY A 1 90 ? 11.697 8.103 1.210 1.00 98.19 90 GLY A CA 1
ATOM 671 C C . GLY A 1 90 ? 10.865 8.542 2.400 1.00 98.19 90 GLY A C 1
ATOM 672 O O . GLY A 1 90 ? 10.292 7.729 3.129 1.00 98.19 90 GLY A O 1
ATOM 673 N N . GLU A 1 91 ? 10.830 9.853 2.588 1.00 98.31 91 GLU A N 1
ATOM 674 C CA . GLU A 1 91 ? 10.025 10.527 3.600 1.00 98.31 91 GLU A CA 1
ATOM 675 C C . GLU A 1 91 ? 8.909 11.306 2.908 1.00 98.31 91 GLU A C 1
ATOM 677 O O . GLU A 1 91 ? 9.150 12.013 1.930 1.00 98.31 91 GLU A O 1
ATOM 682 N N . ILE A 1 92 ? 7.686 11.175 3.418 1.00 97.69 92 ILE A N 1
ATOM 683 C CA . ILE A 1 92 ? 6.530 11.932 2.949 1.00 97.69 92 ILE A CA 1
ATOM 684 C C . ILE A 1 92 ? 6.284 13.075 3.930 1.00 97.69 92 ILE A C 1
ATOM 686 O O . ILE A 1 92 ? 6.171 12.853 5.140 1.00 97.69 92 ILE A O 1
ATOM 690 N N . SER A 1 93 ? 6.151 14.288 3.408 1.00 96.62 93 SER A N 1
ATOM 691 C CA . SER A 1 93 ? 5.808 15.496 4.155 1.00 96.62 93 SER A CA 1
ATOM 692 C C . SER A 1 93 ? 4.580 16.188 3.566 1.00 96.62 93 SER A C 1
ATOM 694 O O . SER A 1 93 ? 4.286 16.046 2.379 1.00 96.62 93 SER A O 1
ATOM 696 N N . ASN A 1 94 ? 3.832 16.913 4.398 1.00 93.44 94 ASN A N 1
ATOM 697 C CA . ASN A 1 94 ? 2.783 17.821 3.921 1.00 93.44 94 ASN A CA 1
ATOM 698 C C . ASN A 1 94 ? 3.380 19.191 3.542 1.00 93.44 94 ASN A C 1
ATOM 700 O O . ASN A 1 94 ? 4.547 19.482 3.815 1.00 93.44 94 ASN A O 1
ATOM 704 N N . ARG A 1 95 ? 2.559 20.085 2.982 1.00 90.19 95 ARG A N 1
ATOM 705 C CA . ARG A 1 95 ? 2.970 21.452 2.609 1.00 90.19 95 ARG A CA 1
ATOM 706 C C . ARG A 1 95 ? 3.522 22.302 3.767 1.00 90.19 95 ARG A C 1
ATOM 708 O O . ARG A 1 95 ? 4.259 23.253 3.517 1.00 90.19 95 ARG A O 1
ATOM 715 N N . ARG A 1 96 ? 3.183 21.986 5.023 1.00 89.88 96 ARG A N 1
ATOM 716 C CA . ARG A 1 96 ? 3.719 22.675 6.214 1.00 89.88 96 ARG A CA 1
ATOM 717 C C . ARG A 1 96 ? 5.113 22.182 6.613 1.00 89.88 96 ARG A C 1
ATOM 719 O O . ARG A 1 96 ? 5.751 22.809 7.452 1.00 89.88 96 ARG A O 1
ATOM 726 N N . GLY A 1 97 ? 5.583 21.089 6.013 1.00 89.50 97 GLY A N 1
ATOM 727 C CA . GLY A 1 97 ? 6.845 20.435 6.350 1.00 89.50 97 GLY A CA 1
ATOM 728 C C . GLY A 1 97 ? 6.719 19.375 7.446 1.00 89.50 97 GLY A C 1
ATOM 729 O O . GLY A 1 97 ? 7.737 18.808 7.847 1.00 89.50 97 GLY A O 1
ATOM 730 N N . ASP A 1 98 ? 5.505 19.062 7.917 1.00 93.25 98 ASP A N 1
ATOM 731 C CA . ASP A 1 98 ? 5.319 17.974 8.878 1.00 93.25 98 ASP A CA 1
ATOM 732 C C . ASP A 1 98 ? 5.596 16.643 8.177 1.00 93.25 98 ASP A C 1
ATOM 734 O O . ASP A 1 98 ? 5.002 16.339 7.138 1.00 93.25 98 ASP A O 1
ATOM 738 N N . ARG A 1 99 ? 6.466 15.817 8.762 1.00 95.69 99 ARG A N 1
ATOM 739 C CA . ARG A 1 99 ? 6.705 14.449 8.287 1.00 95.69 99 ARG A CA 1
ATOM 740 C C . ARG A 1 99 ? 5.484 13.595 8.600 1.00 95.69 99 ARG A C 1
ATOM 742 O O . ARG A 1 99 ? 5.173 13.376 9.771 1.00 95.69 99 ARG A O 1
ATOM 749 N N . VAL A 1 100 ? 4.796 13.111 7.573 1.00 96.62 100 VAL A N 1
ATOM 750 C CA . VAL A 1 100 ? 3.542 12.356 7.720 1.00 96.62 100 VAL A CA 1
ATOM 751 C C . VAL A 1 100 ? 3.757 10.850 7.654 1.00 96.62 100 VAL A C 1
ATOM 753 O O . VAL A 1 100 ? 3.021 10.106 8.303 1.00 96.62 100 VAL A O 1
ATOM 756 N N . ALA A 1 101 ? 4.767 10.397 6.910 1.00 97.94 101 ALA A N 1
ATOM 757 C CA . ALA A 1 101 ? 5.111 8.988 6.795 1.00 97.94 101 ALA A CA 1
ATOM 758 C C . ALA A 1 101 ? 6.563 8.791 6.346 1.00 97.94 101 ALA A C 1
ATOM 760 O O . ALA A 1 101 ? 7.175 9.685 5.762 1.00 97.94 101 ALA A O 1
ATOM 761 N N . ILE A 1 102 ? 7.084 7.591 6.570 1.00 98.50 102 ILE A N 1
ATOM 762 C CA . ILE A 1 102 ? 8.283 7.075 5.905 1.00 98.50 102 ILE A CA 1
ATOM 763 C C . ILE A 1 102 ? 7.904 5.827 5.117 1.00 98.50 102 ILE A C 1
ATOM 765 O O . ILE A 1 102 ? 7.019 5.073 5.530 1.00 98.50 102 ILE A O 1
ATOM 769 N N . ALA A 1 103 ? 8.560 5.607 3.984 1.00 98.69 103 ALA A N 1
ATOM 770 C CA . ALA A 1 103 ? 8.287 4.466 3.128 1.00 98.69 103 ALA A CA 1
ATOM 771 C C . ALA A 1 103 ? 9.569 3.826 2.590 1.00 98.69 103 ALA A C 1
ATOM 773 O O . ALA A 1 103 ? 10.601 4.481 2.424 1.00 98.69 103 ALA A O 1
ATOM 774 N N . SER A 1 104 ? 9.492 2.530 2.305 1.00 98.75 104 SER A N 1
ATOM 775 C CA . SER A 1 104 ? 10.545 1.780 1.624 1.00 98.75 104 SER A CA 1
ATOM 776 C C . SER A 1 104 ? 9.956 0.809 0.617 1.00 98.75 104 SER A C 1
ATOM 778 O O . SER A 1 104 ? 8.933 0.179 0.898 1.00 98.75 104 SER A O 1
ATOM 780 N N . LEU A 1 105 ? 10.643 0.643 -0.508 1.00 98.69 105 LEU A N 1
ATOM 781 C CA . LEU A 1 105 ? 10.212 -0.203 -1.610 1.00 98.69 105 LEU A CA 1
ATOM 782 C C . LEU A 1 105 ? 11.351 -1.111 -2.066 1.00 98.69 105 LEU A C 1
ATOM 784 O O . LEU A 1 105 ? 12.445 -0.635 -2.371 1.00 98.69 105 LEU A O 1
ATOM 788 N N . SER A 1 106 ? 11.064 -2.408 -2.162 1.00 98.31 106 SER A N 1
ATOM 789 C CA . SER A 1 106 ? 11.931 -3.378 -2.835 1.00 98.31 106 SER A CA 1
ATOM 790 C C . SER A 1 106 ? 11.362 -3.672 -4.217 1.00 98.31 106 SER A C 1
ATOM 792 O O . SER A 1 106 ? 10.242 -4.180 -4.341 1.00 98.31 106 SER A O 1
ATOM 794 N N . GLY A 1 107 ? 12.133 -3.380 -5.258 1.00 96.81 107 GLY A N 1
ATOM 795 C CA . GLY A 1 107 ? 11.750 -3.589 -6.651 1.00 96.81 107 GLY A CA 1
ATOM 796 C C . GLY A 1 107 ? 12.569 -4.687 -7.321 1.00 96.81 107 GLY A C 1
ATOM 797 O O . GLY A 1 107 ? 13.720 -4.935 -6.955 1.00 96.81 107 GLY A O 1
ATOM 798 N N . ARG A 1 108 ? 11.989 -5.331 -8.336 1.00 95.56 108 ARG A N 1
ATOM 799 C CA . ARG A 1 108 ? 12.717 -6.199 -9.269 1.00 95.56 108 ARG A CA 1
ATOM 800 C C . ARG A 1 108 ? 12.708 -5.622 -10.662 1.00 95.56 108 ARG A C 1
ATOM 802 O O . ARG A 1 108 ? 11.650 -5.245 -11.162 1.00 95.56 108 ARG A O 1
ATOM 809 N N . TYR A 1 109 ? 13.878 -5.617 -11.282 1.00 94.69 109 TYR A N 1
ATOM 810 C CA . TYR A 1 109 ? 14.014 -5.183 -12.657 1.00 94.69 109 TYR A CA 1
ATOM 811 C C . TYR A 1 109 ? 13.649 -6.302 -13.630 1.00 94.69 109 TYR A C 1
ATOM 813 O O . TYR A 1 109 ? 13.828 -7.488 -13.339 1.00 94.69 109 TYR A O 1
ATOM 821 N N . LEU A 1 110 ? 13.127 -5.921 -14.790 1.00 91.62 110 LEU A N 1
ATOM 822 C CA . LEU A 1 110 ? 12.804 -6.837 -15.873 1.00 91.62 110 LEU A CA 1
ATOM 823 C C . LEU A 1 110 ? 12.988 -6.158 -17.233 1.00 91.62 110 LEU A C 1
ATOM 825 O O . LEU A 1 110 ? 12.761 -4.952 -17.347 1.00 91.62 110 LEU A O 1
ATOM 829 N N . PRO A 1 111 ? 13.326 -6.923 -18.283 1.00 89.69 111 PRO A N 1
ATOM 830 C CA . PRO A 1 111 ? 13.291 -6.401 -19.636 1.00 89.69 111 PRO A CA 1
ATOM 831 C C . PRO A 1 111 ? 11.839 -6.144 -20.067 1.00 89.69 111 PRO A C 1
ATOM 833 O O . PRO A 1 111 ? 10.922 -6.932 -19.791 1.00 89.69 111 PRO A O 1
ATOM 836 N N . VAL A 1 112 ? 11.627 -5.036 -20.768 1.00 83.94 112 VAL A N 1
ATOM 837 C CA . VAL A 1 112 ? 10.362 -4.664 -21.405 1.00 83.94 112 VAL A CA 1
ATOM 838 C C . VAL A 1 112 ? 10.609 -4.512 -22.906 1.00 83.94 112 VAL A C 1
ATOM 840 O O . VAL A 1 112 ? 11.387 -3.640 -23.298 1.00 83.94 112 VAL A O 1
ATOM 843 N N . PRO A 1 113 ? 9.978 -5.344 -23.755 1.00 78.94 113 PRO A N 1
ATOM 844 C CA . PRO A 1 113 ? 10.054 -5.180 -25.203 1.00 78.94 113 PRO A CA 1
ATOM 845 C C . PRO A 1 113 ? 9.499 -3.824 -25.657 1.00 78.94 113 PRO A C 1
ATOM 847 O O . PRO A 1 113 ? 8.536 -3.318 -25.073 1.00 78.94 113 PRO A O 1
ATOM 850 N N . GLU A 1 114 ? 10.062 -3.266 -26.730 1.00 76.25 114 GLU A N 1
ATOM 851 C CA . GLU A 1 114 ? 9.485 -2.093 -27.397 1.00 76.25 114 GLU A CA 1
ATOM 852 C C . GLU A 1 114 ? 8.052 -2.386 -27.874 1.00 76.25 114 GLU A C 1
ATOM 854 O O . GLU A 1 114 ? 7.750 -3.483 -28.345 1.00 76.25 114 GLU A O 1
ATOM 859 N N . GLY A 1 115 ? 7.151 -1.408 -27.731 1.00 68.06 115 GLY A N 1
ATOM 860 C CA . GLY A 1 115 ? 5.749 -1.536 -28.150 1.00 68.06 115 GLY A CA 1
ATOM 861 C C . GLY A 1 115 ? 4.845 -2.347 -27.210 1.00 68.06 115 GLY A C 1
ATOM 862 O O . GLY A 1 115 ? 3.693 -2.595 -27.547 1.00 68.06 115 GLY A O 1
ATOM 863 N N . GLY A 1 116 ? 5.324 -2.744 -26.025 1.00 64.81 116 GLY A N 1
ATOM 864 C CA . GLY A 1 116 ? 4.556 -3.511 -25.032 1.00 64.81 116 GLY A CA 1
ATOM 865 C C . GLY A 1 116 ? 3.649 -2.690 -24.103 1.00 64.81 116 GLY A C 1
ATOM 866 O O . GLY A 1 116 ? 3.302 -3.184 -23.027 1.00 64.81 116 GLY A O 1
ATOM 867 N N . TYR A 1 117 ? 3.316 -1.449 -24.467 1.00 77.25 117 TYR A N 1
ATOM 868 C CA . TYR A 1 117 ? 2.515 -0.547 -23.640 1.00 77.25 117 TYR A CA 1
ATOM 869 C C . TYR A 1 117 ? 1.104 -0.360 -24.208 1.00 77.25 117 TYR A C 1
ATOM 871 O O . TYR A 1 117 ? 0.930 -0.044 -25.381 1.00 77.25 117 TYR A O 1
ATOM 879 N N . LEU A 1 118 ? 0.104 -0.547 -23.353 1.00 75.81 118 LEU A N 1
ATOM 880 C CA . LEU A 1 118 ? -1.281 -0.171 -23.565 1.00 75.81 118 LEU A CA 1
ATOM 881 C C . LEU A 1 118 ? -1.419 1.350 -23.541 1.00 75.81 118 LEU A C 1
ATOM 883 O O . LEU A 1 118 ? -0.815 2.036 -22.712 1.00 75.81 118 LEU A O 1
ATOM 887 N N . GLU A 1 119 ? -2.280 1.855 -24.415 1.00 76.38 119 GLU A N 1
ATOM 888 C CA . GLU A 1 119 ? -2.771 3.221 -24.331 1.00 76.38 119 GLU A CA 1
ATOM 889 C C . GLU A 1 119 ? -3.764 3.303 -23.166 1.00 76.38 119 GLU A C 1
ATOM 891 O O . GLU A 1 119 ? -4.785 2.610 -23.147 1.00 76.38 119 GLU A O 1
ATOM 896 N N . LEU A 1 120 ? -3.428 4.093 -22.147 1.00 71.00 120 LEU A N 1
ATOM 897 C CA . LEU A 1 120 ? -4.273 4.237 -20.969 1.00 71.00 120 LEU A CA 1
ATOM 898 C C . LEU A 1 120 ? -5.317 5.336 -21.216 1.00 71.00 120 LEU A C 1
ATOM 900 O O . LEU A 1 120 ? -4.956 6.423 -21.675 1.00 71.00 120 LEU A O 1
ATOM 904 N N . PRO A 1 121 ? -6.601 5.099 -20.891 1.00 72.88 121 PRO A N 1
ATOM 905 C CA . PRO A 1 121 ? -7.601 6.149 -20.903 1.00 72.88 121 PRO A CA 1
ATOM 906 C C . PRO A 1 121 ? -7.249 7.185 -19.828 1.00 72.88 121 PRO A C 1
ATOM 908 O O . PRO A 1 121 ? -6.549 6.862 -18.860 1.00 72.88 121 PRO A O 1
ATOM 911 N N . PRO A 1 122 ? -7.754 8.424 -19.945 1.00 68.44 122 PRO A N 1
ATOM 912 C CA . PRO A 1 122 ? -7.646 9.369 -18.847 1.00 68.44 122 PRO A CA 1
ATOM 913 C C . PRO A 1 122 ? -8.263 8.752 -17.587 1.00 68.44 122 PRO A C 1
ATOM 915 O O . PRO A 1 122 ? -9.323 8.122 -17.645 1.00 68.44 122 PRO A O 1
ATOM 918 N N . ALA A 1 123 ? -7.597 8.934 -16.446 1.00 66.50 123 ALA A N 1
ATOM 919 C CA . ALA A 1 123 ? -8.183 8.577 -15.162 1.00 66.50 123 ALA A CA 1
ATOM 920 C C . ALA A 1 123 ? -9.523 9.322 -14.975 1.00 66.50 123 ALA A C 1
ATOM 922 O O . ALA A 1 123 ? -9.689 10.422 -15.521 1.00 66.50 123 ALA A O 1
ATOM 923 N N . PRO A 1 124 ? -10.483 8.755 -14.219 1.00 67.75 124 PRO A N 1
ATOM 924 C CA . PRO A 1 124 ? -11.712 9.461 -13.883 1.00 67.75 124 PRO A CA 1
ATOM 925 C C . PRO A 1 124 ? -11.408 10.847 -13.301 1.00 67.75 124 PRO A C 1
ATOM 927 O O . PRO A 1 124 ? -10.401 11.032 -12.617 1.00 67.75 124 PRO A O 1
ATOM 930 N N . ALA A 1 125 ? -12.271 11.824 -13.588 1.00 62.38 125 ALA A N 1
ATOM 931 C CA . ALA A 1 125 ? -12.054 13.208 -13.175 1.00 62.38 125 ALA A CA 1
ATOM 932 C C . ALA A 1 125 ? -11.815 13.325 -11.659 1.00 62.38 125 ALA A C 1
ATOM 934 O O . ALA A 1 125 ? -12.452 12.620 -10.879 1.00 62.38 125 ALA A O 1
ATOM 935 N N . GLU A 1 126 ? -10.987 14.288 -11.240 1.00 61.47 126 GLU A N 1
ATOM 936 C CA . GLU A 1 126 ? -10.657 14.598 -9.834 1.00 61.47 126 GLU A CA 1
ATOM 937 C C . GLU A 1 126 ? -11.867 14.982 -8.955 1.00 61.47 126 GLU A C 1
ATOM 939 O O . GLU A 1 126 ? -11.699 15.452 -7.840 1.00 61.47 126 GLU A O 1
ATOM 944 N N . THR A 1 127 ? -13.101 14.828 -9.426 1.00 64.19 127 THR A N 1
ATOM 945 C CA . THR A 1 127 ? -14.335 15.106 -8.682 1.00 64.19 127 THR A CA 1
ATOM 946 C C . THR A 1 127 ? -15.157 13.853 -8.389 1.00 64.19 127 THR A C 1
ATOM 948 O O . THR A 1 127 ? -16.173 13.953 -7.698 1.00 64.19 127 THR A O 1
ATOM 951 N N . VAL A 1 128 ? -14.761 12.673 -8.886 1.00 71.12 128 VAL A N 1
ATOM 952 C CA . VAL A 1 128 ? -15.517 11.442 -8.619 1.00 71.12 128 VAL A CA 1
ATOM 953 C C . VAL A 1 128 ? -15.252 10.914 -7.201 1.00 71.12 128 VAL A C 1
ATOM 955 O O . VAL A 1 128 ? -14.126 11.019 -6.716 1.00 71.12 128 VAL A O 1
ATOM 958 N N . PRO A 1 129 ? -16.249 10.319 -6.518 1.00 72.94 129 PRO A N 1
ATOM 959 C CA . PRO A 1 129 ? -16.050 9.723 -5.197 1.00 72.94 129 PRO A CA 1
ATOM 960 C C . PRO A 1 129 ? -14.977 8.627 -5.190 1.00 72.94 129 PRO A C 1
ATOM 962 O O . PRO A 1 129 ? -14.770 7.934 -6.188 1.00 72.94 129 PRO A O 1
ATOM 965 N N . PHE A 1 130 ? -14.351 8.396 -4.034 1.00 75.50 130 PHE A N 1
ATOM 966 C CA . PHE A 1 130 ? -13.378 7.311 -3.860 1.00 75.50 130 PHE A CA 1
ATOM 967 C C . PHE A 1 130 ? -13.933 5.936 -4.231 1.00 75.50 130 PHE A C 1
ATOM 969 O O . PHE A 1 130 ? -13.229 5.151 -4.853 1.00 75.50 130 PHE A O 1
ATOM 976 N N . THR A 1 131 ? -15.206 5.667 -3.942 1.00 79.25 131 THR A N 1
ATOM 977 C CA . THR A 1 131 ? -15.877 4.417 -4.329 1.00 79.25 131 THR A CA 1
ATOM 978 C C . THR A 1 131 ? -16.032 4.257 -5.842 1.00 79.25 131 THR A C 1
ATOM 980 O O . THR A 1 131 ? -16.175 3.140 -6.321 1.00 79.25 131 THR A O 1
ATOM 983 N N . THR A 1 132 ? -15.965 5.340 -6.618 1.00 79.81 132 THR A N 1
ATOM 984 C CA . THR A 1 132 ? -15.891 5.275 -8.084 1.00 79.81 132 THR A CA 1
ATOM 985 C C . THR A 1 132 ? -14.453 5.053 -8.555 1.00 79.81 132 THR A C 1
ATOM 987 O O . THR A 1 132 ? -14.229 4.307 -9.506 1.00 79.81 132 THR A O 1
ATOM 990 N N . MET A 1 133 ? -13.472 5.675 -7.890 1.00 80.25 133 MET A N 1
ATOM 991 C CA . MET A 1 133 ? -12.044 5.476 -8.187 1.00 80.25 133 MET A CA 1
ATOM 992 C C . MET A 1 133 ? -11.590 4.045 -7.891 1.00 80.25 133 MET A C 1
ATOM 994 O O . MET A 1 133 ? -10.851 3.454 -8.676 1.00 80.25 133 MET A O 1
ATOM 998 N N . LEU A 1 134 ? -12.050 3.499 -6.766 1.00 86.00 134 LEU A N 1
ATOM 999 C CA . LEU A 1 134 ? -11.777 2.157 -6.279 1.00 86.00 134 LEU A CA 1
ATOM 1000 C C . LEU A 1 134 ? -13.122 1.448 -6.038 1.00 86.00 134 LEU A C 1
ATOM 1002 O O . LEU A 1 134 ? -13.619 1.469 -4.909 1.00 86.00 134 LEU A O 1
ATOM 1006 N N . PRO A 1 135 ? -13.727 0.844 -7.081 1.00 88.62 135 PRO A N 1
ATOM 1007 C CA . PRO A 1 135 ? -15.060 0.238 -7.024 1.00 88.62 135 PRO A CA 1
ATOM 1008 C C . PRO A 1 135 ? -15.055 -1.106 -6.292 1.00 88.62 135 PRO A C 1
ATOM 1010 O O . PRO A 1 135 ? -15.419 -2.143 -6.845 1.00 88.62 135 PRO A O 1
ATOM 1013 N N . MET A 1 136 ? -14.609 -1.085 -5.037 1.00 92.94 136 MET A N 1
ATOM 1014 C CA . MET A 1 136 ? -14.617 -2.241 -4.159 1.00 92.94 136 MET A CA 1
ATOM 1015 C C . MET A 1 136 ? -16.008 -2.508 -3.606 1.00 92.94 136 MET A C 1
ATOM 1017 O O . MET A 1 136 ? -16.667 -1.612 -3.077 1.00 92.94 136 MET A O 1
ATOM 1021 N N . LEU A 1 137 ? -16.411 -3.772 -3.668 1.00 92.81 137 LEU A N 1
ATOM 1022 C CA . LEU A 1 137 ? -17.587 -4.286 -2.979 1.00 92.81 137 LEU A CA 1
ATOM 1023 C C . LEU A 1 137 ? -17.146 -5.070 -1.751 1.00 92.81 137 LEU A C 1
ATOM 1025 O O . LEU A 1 137 ? -16.153 -5.797 -1.809 1.00 92.81 137 LEU A O 1
ATOM 1029 N N . PHE A 1 138 ? -17.892 -4.934 -0.657 1.00 91.94 138 PHE A N 1
ATOM 1030 C CA . PHE A 1 138 ? -17.563 -5.561 0.617 1.00 91.94 138 PHE A CA 1
ATOM 1031 C C . PHE A 1 138 ? -18.657 -6.495 1.102 1.00 91.94 138 PHE A C 1
ATOM 1033 O O . PHE A 1 138 ? -19.840 -6.161 1.075 1.00 91.94 138 PHE A O 1
ATOM 1040 N N . GLU A 1 139 ? -18.218 -7.620 1.648 1.00 88.88 139 GLU A N 1
ATOM 1041 C CA . GLU A 1 139 ? -19.034 -8.566 2.389 1.00 88.88 139 GLU A CA 1
ATOM 1042 C C . GLU A 1 139 ? -18.447 -8.705 3.798 1.00 88.88 139 GLU A C 1
ATOM 1044 O O . GLU A 1 139 ? -17.273 -9.046 3.988 1.00 88.88 139 GLU A O 1
ATOM 1049 N N . GLY A 1 140 ? -19.261 -8.382 4.806 1.00 75.25 140 GLY A N 1
ATOM 1050 C CA . GLY A 1 140 ? -18.888 -8.551 6.206 1.00 75.25 140 GLY A CA 1
ATOM 1051 C C . GLY A 1 140 ? -18.912 -10.026 6.602 1.00 75.25 140 GLY A C 1
ATOM 1052 O O . GLY A 1 140 ? -19.840 -10.754 6.253 1.00 75.25 140 GLY A O 1
ATOM 1053 N N . THR A 1 141 ? -17.914 -10.459 7.369 1.00 74.44 141 THR A N 1
ATOM 1054 C CA . THR A 1 141 ? -17.893 -11.788 8.005 1.00 74.44 141 THR A CA 1
ATOM 1055 C C . THR A 1 141 ? -17.833 -11.620 9.525 1.00 74.44 141 THR A C 1
ATOM 1057 O O . THR A 1 141 ? -17.577 -10.518 10.008 1.00 74.44 141 THR A O 1
ATOM 1060 N N . SER A 1 142 ? -18.062 -12.682 10.306 1.00 70.88 142 SER A N 1
ATOM 1061 C CA . SER A 1 142 ? -18.045 -12.599 11.779 1.00 70.88 142 SER A CA 1
ATOM 1062 C C . SER A 1 142 ? -16.733 -12.036 12.343 1.00 70.88 142 SER A C 1
ATOM 1064 O O . SER A 1 142 ? -16.751 -11.291 13.320 1.00 70.88 142 SER A O 1
ATOM 1066 N N . ASP A 1 143 ? -15.602 -12.351 11.702 1.00 71.25 143 ASP A N 1
ATOM 1067 C CA . ASP A 1 143 ? -14.258 -12.078 12.230 1.00 71.25 143 ASP A CA 1
ATOM 1068 C C . ASP A 1 143 ? -13.346 -11.287 11.277 1.00 71.25 143 ASP A C 1
ATOM 1070 O O . ASP A 1 143 ? -12.176 -11.030 11.587 1.00 71.25 143 ASP A O 1
ATOM 1074 N N . GLY A 1 144 ? -13.876 -10.859 10.134 1.00 87.00 144 GLY A N 1
ATOM 1075 C CA . GLY A 1 144 ? -13.104 -10.246 9.061 1.00 87.00 144 GLY A CA 1
ATOM 1076 C C . GLY A 1 144 ? -13.966 -9.573 7.998 1.00 87.00 144 GLY A C 1
ATOM 1077 O O . GLY A 1 144 ? -15.175 -9.403 8.160 1.00 87.00 144 GLY A O 1
ATOM 1078 N N . ALA A 1 145 ? -13.344 -9.233 6.878 1.00 94.19 145 ALA A N 1
ATOM 1079 C CA . ALA A 1 145 ? -14.012 -8.616 5.741 1.00 94.19 145 ALA A CA 1
ATOM 1080 C C . ALA A 1 145 ? -13.489 -9.219 4.441 1.00 94.19 145 ALA A C 1
ATOM 1082 O O . ALA A 1 145 ? -12.294 -9.507 4.317 1.00 94.19 145 ALA A O 1
ATOM 1083 N N . ILE A 1 146 ? -14.388 -9.390 3.478 1.00 96.56 146 ILE A N 1
ATOM 1084 C CA . ILE A 1 146 ? -14.043 -9.781 2.116 1.00 96.56 146 ILE A CA 1
ATOM 1085 C C . ILE A 1 146 ? -14.334 -8.591 1.212 1.00 96.56 146 ILE A C 1
ATOM 1087 O O . ILE A 1 146 ? -15.436 -8.053 1.221 1.00 96.56 146 ILE A O 1
ATOM 1091 N N . GLY A 1 147 ? -13.326 -8.163 0.463 1.00 96.62 147 GLY A N 1
ATOM 1092 C CA . GLY A 1 147 ? -13.424 -7.127 -0.553 1.00 96.62 147 GLY A CA 1
ATOM 1093 C C . GLY A 1 147 ? -13.252 -7.728 -1.944 1.00 96.62 147 GLY A C 1
ATOM 1094 O O . GLY A 1 147 ? -12.408 -8.600 -2.140 1.00 96.62 147 GLY A O 1
ATOM 1095 N N . THR A 1 148 ? -14.008 -7.256 -2.927 1.00 97.25 148 THR A N 1
ATOM 1096 C CA . THR A 1 148 ? -13.809 -7.610 -4.339 1.00 97.25 148 THR A CA 1
ATOM 1097 C C . THR A 1 148 ? -13.631 -6.352 -5.173 1.00 97.25 148 THR A C 1
ATOM 1099 O O . THR A 1 148 ? -14.354 -5.379 -4.983 1.00 97.25 148 THR A O 1
ATOM 1102 N N . LEU A 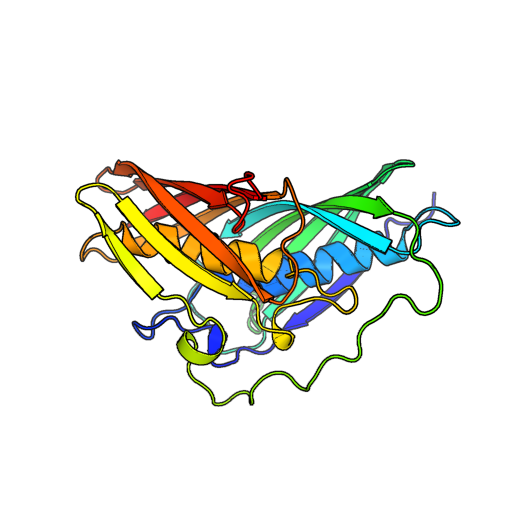1 149 ? -12.641 -6.353 -6.066 1.00 95.88 149 LEU A N 1
ATOM 1103 C CA . LEU A 1 149 ? -12.290 -5.223 -6.922 1.00 95.88 149 LEU A CA 1
ATOM 1104 C C . LEU A 1 149 ? -12.109 -5.711 -8.366 1.00 95.88 149 LEU A C 1
ATOM 1106 O O . LEU A 1 149 ? -11.116 -6.394 -8.640 1.00 95.88 149 LEU A O 1
ATOM 1110 N N . PRO A 1 150 ? -13.021 -5.386 -9.300 1.00 94.75 150 PRO A N 1
ATOM 1111 C CA . PRO A 1 150 ? -12.710 -5.505 -10.720 1.00 94.75 150 PRO A CA 1
ATOM 1112 C C . PRO A 1 150 ? -11.580 -4.528 -11.060 1.00 94.75 150 PRO A C 1
ATOM 1114 O O . PRO A 1 150 ? -11.531 -3.433 -10.499 1.00 94.75 150 PRO A O 1
ATOM 1117 N N . ILE A 1 151 ? -10.671 -4.912 -11.958 1.00 92.06 151 ILE A N 1
ATOM 1118 C CA . ILE A 1 151 ? -9.486 -4.107 -12.293 1.00 92.06 151 ILE A CA 1
ATOM 1119 C C . ILE A 1 151 ? -9.707 -3.354 -13.609 1.00 92.06 151 ILE A C 1
ATOM 1121 O O . ILE A 1 151 ? -9.397 -3.886 -14.679 1.00 92.06 151 ILE A O 1
ATOM 1125 N N . PRO A 1 152 ? -10.234 -2.116 -13.567 1.00 88.25 152 PRO A N 1
ATOM 1126 C CA . PRO A 1 152 ? -10.352 -1.286 -14.751 1.00 88.25 152 PRO A CA 1
ATOM 1127 C C . PRO A 1 152 ? -8.986 -0.766 -15.208 1.00 88.25 152 PRO A C 1
ATOM 1129 O O . PRO A 1 152 ? -8.038 -0.637 -14.428 1.00 88.25 152 PRO A O 1
ATOM 1132 N N . LEU A 1 153 ? -8.915 -0.385 -16.484 1.00 86.12 153 LEU A N 1
ATOM 1133 C CA . LEU A 1 153 ? -7.675 0.028 -17.141 1.00 86.12 153 LEU A CA 1
ATOM 1134 C C . LEU A 1 153 ? -6.979 1.229 -16.475 1.00 86.12 153 LEU A C 1
ATOM 1136 O O . LEU A 1 153 ? -5.755 1.262 -16.438 1.00 86.12 153 LEU A O 1
ATOM 1140 N N . TRP A 1 154 ? -7.717 2.169 -15.874 1.00 85.31 154 TRP A N 1
ATOM 1141 C CA . TRP A 1 154 ? -7.129 3.342 -15.201 1.00 85.31 154 TRP A CA 1
ATOM 1142 C C . TRP A 1 154 ? -6.448 3.038 -13.856 1.00 85.31 154 TRP A C 1
ATOM 1144 O O . TRP A 1 154 ? -5.786 3.913 -13.302 1.00 85.31 154 TRP A O 1
ATOM 1154 N N . LEU A 1 155 ? -6.606 1.827 -13.306 1.00 85.88 155 LEU A N 1
ATOM 1155 C CA . LEU A 1 155 ? -5.871 1.376 -12.112 1.00 85.88 155 LEU A CA 1
ATOM 1156 C C . LEU A 1 155 ? -4.581 0.622 -12.459 1.00 85.88 155 LEU A C 1
ATOM 1158 O O . LEU A 1 155 ? -3.799 0.271 -11.567 1.00 85.88 155 LEU A O 1
ATOM 1162 N N . ALA A 1 156 ? -4.363 0.356 -13.745 1.00 87.75 156 ALA A N 1
ATOM 1163 C CA . ALA A 1 156 ? -3.222 -0.379 -14.242 1.00 87.75 156 ALA A CA 1
ATOM 1164 C C . ALA A 1 156 ? -2.144 0.539 -14.807 1.00 87.75 156 ALA A C 1
ATOM 1166 O O . ALA A 1 156 ? -2.402 1.624 -15.319 1.00 87.75 156 ALA A O 1
ATOM 1167 N N . ASN A 1 157 ? -0.911 0.053 -14.733 1.00 85.06 157 ASN A N 1
ATOM 1168 C CA . ASN A 1 157 ? 0.208 0.653 -15.429 1.00 85.06 157 ASN A CA 1
ATOM 1169 C C . ASN A 1 157 ? 0.078 0.426 -16.945 1.00 85.06 157 ASN A C 1
ATOM 1171 O O . ASN A 1 157 ? -0.729 -0.398 -17.388 1.00 85.06 157 ASN A O 1
ATOM 1175 N N . PRO A 1 158 ? 0.931 1.067 -17.760 1.00 84.62 158 PRO A N 1
ATOM 1176 C CA . PRO A 1 158 ? 0.905 0.873 -19.205 1.00 84.62 158 PRO A CA 1
ATOM 1177 C C . PRO A 1 158 ? 1.127 -0.579 -19.656 1.00 84.62 158 PRO A C 1
ATOM 1179 O O . PRO A 1 158 ? 0.921 -0.884 -20.813 1.00 84.62 158 PRO A O 1
ATOM 1182 N N . ARG A 1 159 ? 1.519 -1.523 -18.794 1.00 86.31 159 ARG A N 1
ATOM 1183 C CA . ARG A 1 159 ? 1.586 -2.956 -19.140 1.00 86.31 159 ARG A CA 1
ATOM 1184 C C . ARG A 1 159 ? 0.292 -3.718 -18.834 1.00 86.31 159 ARG A C 1
ATOM 1186 O O . ARG A 1 159 ? 0.285 -4.945 -18.910 1.00 86.31 159 ARG A O 1
ATOM 1193 N N . GLY A 1 160 ? -0.774 -3.023 -18.443 1.00 89.50 160 GLY A N 1
ATOM 1194 C CA . GLY A 1 160 ? -2.053 -3.627 -18.078 1.00 89.50 160 GLY A CA 1
ATOM 1195 C C . GLY A 1 160 ? -2.019 -4.373 -16.749 1.00 89.50 160 GLY A C 1
ATOM 1196 O O . GLY A 1 160 ? -2.829 -5.268 -16.547 1.00 89.50 160 GLY A O 1
ATOM 1197 N N . ILE A 1 161 ? -1.083 -4.047 -15.852 1.00 92.50 161 ILE A N 1
ATOM 1198 C CA . ILE A 1 161 ? -0.997 -4.634 -14.509 1.00 92.50 161 ILE A CA 1
ATOM 1199 C C . ILE A 1 161 ? -1.327 -3.563 -13.471 1.00 92.50 161 ILE A C 1
ATOM 1201 O O . ILE A 1 161 ? -0.754 -2.476 -13.523 1.00 92.50 161 ILE A O 1
ATOM 1205 N N . MET A 1 162 ? -2.206 -3.867 -12.513 1.00 93.94 162 MET A N 1
ATOM 1206 C CA . MET A 1 162 ? -2.539 -2.964 -11.407 1.00 93.94 162 MET A CA 1
ATOM 1207 C C . MET A 1 162 ? -1.276 -2.472 -10.680 1.00 93.94 162 MET A C 1
ATOM 1209 O O . MET A 1 162 ? -0.383 -3.263 -10.365 1.00 93.94 162 MET A O 1
ATOM 1213 N N . HIS A 1 163 ? -1.218 -1.171 -10.386 1.00 91.06 163 HIS A N 1
ATOM 1214 C CA . HIS A 1 163 ? -0.130 -0.569 -9.609 1.00 91.06 163 HIS A CA 1
ATOM 1215 C C . HIS A 1 163 ? -0.058 -1.121 -8.172 1.00 91.06 163 HIS A C 1
ATOM 1217 O O . HIS A 1 163 ? -1.089 -1.346 -7.531 1.00 91.06 163 HIS A O 1
ATOM 1223 N N . GLY A 1 164 ? 1.156 -1.264 -7.626 1.00 94.56 164 GLY A N 1
ATOM 1224 C CA . GLY A 1 164 ? 1.373 -1.743 -6.255 1.00 94.56 164 GLY A CA 1
ATOM 1225 C C . GLY A 1 164 ? 0.773 -0.805 -5.204 1.00 94.56 164 GLY A C 1
ATOM 1226 O O . GLY A 1 164 ? 0.200 -1.253 -4.208 1.00 94.56 164 GLY A O 1
ATOM 1227 N N . GLY A 1 165 ? 0.807 0.504 -5.461 1.00 94.88 165 GLY A N 1
ATOM 1228 C CA . GLY A 1 165 ? 0.174 1.513 -4.614 1.00 94.88 165 GLY A CA 1
ATOM 1229 C C . GLY A 1 165 ? -1.350 1.373 -4.552 1.00 94.88 165 GLY A C 1
ATOM 1230 O O . GLY A 1 165 ? -1.926 1.427 -3.469 1.00 94.88 165 GLY A O 1
ATOM 1231 N N . ILE A 1 166 ? -2.007 1.095 -5.684 1.00 93.31 166 ILE A N 1
ATOM 1232 C CA . ILE A 1 166 ? -3.456 0.827 -5.724 1.00 93.31 166 ILE A CA 1
ATOM 1233 C C . ILE A 1 166 ? -3.787 -0.473 -4.991 1.00 93.31 166 ILE A C 1
ATOM 1235 O O . ILE A 1 166 ? -4.720 -0.521 -4.189 1.00 93.31 166 ILE A O 1
ATOM 1239 N N . HIS A 1 167 ? -2.985 -1.516 -5.207 1.00 96.50 167 HIS A N 1
ATOM 1240 C CA . HIS A 1 167 ? -3.142 -2.784 -4.499 1.00 96.50 167 HIS A CA 1
ATOM 1241 C C . HIS A 1 167 ? -3.008 -2.600 -2.980 1.00 96.50 167 HIS A C 1
ATOM 1243 O O . HIS A 1 167 ? -3.805 -3.142 -2.220 1.00 96.50 167 HIS A O 1
ATOM 1249 N N . THR A 1 168 ? -2.067 -1.767 -2.536 1.00 97.62 168 THR A N 1
ATOM 1250 C CA . THR A 1 168 ? -1.883 -1.398 -1.123 1.00 97.62 168 THR A CA 1
ATOM 1251 C C . THR A 1 168 ? -3.123 -0.724 -0.540 1.00 97.62 168 THR A C 1
ATOM 1253 O O . THR A 1 168 ? -3.550 -1.091 0.555 1.00 97.62 168 THR A O 1
ATOM 1256 N N . ILE A 1 169 ? -3.736 0.206 -1.282 1.00 95.38 169 ILE A N 1
ATOM 1257 C CA . ILE A 1 169 ? -4.988 0.859 -0.875 1.00 95.38 169 ILE A CA 1
ATOM 1258 C C . ILE A 1 169 ? -6.104 -0.177 -0.724 1.00 95.38 169 ILE A C 1
ATOM 1260 O O . ILE A 1 169 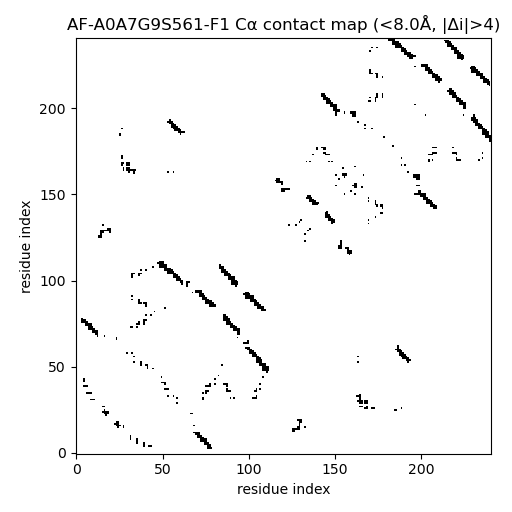? -6.775 -0.191 0.302 1.00 95.38 169 ILE A O 1
ATOM 1264 N N . ALA A 1 170 ? -6.281 -1.080 -1.692 1.00 95.88 170 ALA A N 1
ATOM 1265 C CA . ALA A 1 170 ? -7.316 -2.116 -1.622 1.00 95.88 170 ALA A CA 1
ATOM 1266 C C . ALA A 1 170 ? -7.135 -3.062 -0.416 1.00 95.88 170 ALA A C 1
ATOM 1268 O O . ALA A 1 170 ? -8.108 -3.442 0.247 1.00 95.88 170 ALA A O 1
ATOM 1269 N N . LEU A 1 171 ? -5.884 -3.426 -0.105 1.00 97.81 171 LEU A N 1
ATOM 1270 C CA . LEU A 1 171 ? -5.540 -4.268 1.044 1.00 97.81 171 LEU A CA 1
ATOM 1271 C C . LEU A 1 171 ? -5.873 -3.574 2.372 1.00 97.81 171 LEU A C 1
ATOM 1273 O O . LEU A 1 171 ? -6.536 -4.171 3.222 1.00 97.81 171 LEU A O 1
ATOM 1277 N N . GLU A 1 172 ? -5.449 -2.321 2.548 1.00 96.69 172 GLU A N 1
ATOM 1278 C CA . GLU A 1 172 ? -5.755 -1.562 3.766 1.00 96.69 172 GLU A CA 1
ATOM 1279 C C . GLU A 1 172 ? -7.245 -1.281 3.897 1.00 96.69 172 GLU A C 1
ATOM 1281 O O . GLU A 1 172 ? -7.807 -1.490 4.970 1.00 96.69 172 GLU A O 1
ATOM 1286 N N . TYR A 1 173 ? -7.910 -0.922 2.804 1.00 94.31 173 TYR A N 1
ATOM 1287 C CA . TYR A 1 173 ? -9.323 -0.594 2.843 1.00 94.31 173 TYR A CA 1
ATOM 1288 C C . TYR A 1 173 ? -10.171 -1.805 3.256 1.00 94.31 173 TYR A C 1
ATOM 1290 O O . TYR A 1 173 ? -11.071 -1.680 4.088 1.00 94.31 173 TYR A O 1
ATOM 1298 N N . THR A 1 174 ? -9.807 -3.007 2.796 1.00 95.62 174 THR A N 1
ATOM 1299 C CA . THR A 1 174 ? -10.420 -4.258 3.277 1.00 95.62 174 THR A CA 1
ATOM 1300 C C . THR A 1 174 ? -10.088 -4.539 4.740 1.00 95.62 174 THR A C 1
ATOM 1302 O O . THR A 1 174 ? -10.974 -4.920 5.503 1.00 95.62 174 THR A O 1
ATOM 1305 N N . ALA A 1 175 ? -8.843 -4.309 5.175 1.00 95.81 175 ALA A N 1
ATOM 1306 C CA . ALA A 1 175 ? -8.488 -4.421 6.591 1.00 95.81 175 ALA A CA 1
ATOM 1307 C C . ALA A 1 175 ? -9.313 -3.478 7.470 1.00 95.81 175 ALA A C 1
ATOM 1309 O O . ALA A 1 175 ? -9.750 -3.874 8.554 1.00 95.81 175 ALA A O 1
ATOM 1310 N N . ARG A 1 176 ? -9.564 -2.257 6.995 1.00 92.94 176 ARG A N 1
ATOM 1311 C CA . ARG A 1 176 ? -10.330 -1.243 7.713 1.00 92.94 176 ARG A CA 1
ATOM 1312 C C . ARG A 1 176 ? -11.772 -1.674 7.951 1.00 92.94 176 ARG A C 1
ATOM 1314 O O . ARG A 1 176 ? -12.301 -1.420 9.026 1.00 92.94 176 ARG A O 1
ATOM 1321 N N . LYS A 1 177 ? -12.377 -2.414 7.017 1.00 92.19 177 LYS A N 1
ATOM 1322 C CA . LYS A 1 177 ? -13.730 -2.976 7.185 1.00 92.19 177 LYS A CA 1
ATOM 1323 C C . LYS A 1 177 ? -13.835 -4.050 8.273 1.00 92.19 177 LYS A C 1
ATOM 1325 O O . LYS A 1 177 ? -14.940 -4.442 8.628 1.00 92.19 177 LYS A O 1
ATOM 1330 N N . THR A 1 178 ? -12.716 -4.506 8.841 1.00 92.12 178 THR A N 1
ATOM 1331 C CA . THR A 1 178 ? -12.724 -5.387 10.023 1.00 92.12 178 THR A CA 1
ATOM 1332 C C . THR A 1 178 ? -12.822 -4.623 11.348 1.00 92.12 178 THR A C 1
ATOM 1334 O O . THR A 1 178 ? -13.053 -5.222 12.406 1.00 92.12 178 THR A O 1
ATOM 1337 N N . LEU A 1 179 ? -12.604 -3.308 11.314 1.00 89.50 179 LEU A N 1
ATOM 1338 C CA . LEU A 1 179 ? -12.592 -2.459 12.496 1.00 89.50 179 LEU A CA 1
ATOM 1339 C C . LEU A 1 179 ? -14.034 -2.158 12.930 1.00 89.50 179 LEU A C 1
ATOM 1341 O O . LEU A 1 179 ? -14.928 -2.021 12.101 1.00 89.50 179 LEU A O 1
ATOM 1345 N N . GLY A 1 180 ? -14.260 -2.109 14.244 1.00 82.38 180 GLY A N 1
ATOM 1346 C CA . GLY A 1 180 ? -15.550 -1.707 14.813 1.00 82.38 180 GLY A CA 1
ATOM 1347 C C . GLY A 1 180 ? -15.758 -0.189 14.774 1.00 82.38 180 GLY A C 1
ATOM 1348 O O . GLY A 1 180 ? -15.025 0.531 14.108 1.00 82.38 180 GLY A O 1
ATOM 1349 N N . GLU A 1 181 ? -16.714 0.309 15.559 1.00 75.94 181 GLU A N 1
ATOM 1350 C CA . GLU A 1 181 ? -17.109 1.732 15.581 1.00 75.94 181 GLU A CA 1
ATOM 1351 C C . GLU A 1 181 ? -16.039 2.696 16.127 1.00 75.94 181 GLU A C 1
ATOM 1353 O O . GLU A 1 181 ? -16.155 3.909 15.968 1.00 75.94 181 GLU A O 1
ATOM 1358 N N . ALA A 1 182 ? -15.004 2.182 16.797 1.00 77.62 182 ALA A N 1
ATOM 1359 C CA . ALA A 1 182 ? -13.942 3.014 17.349 1.00 77.62 182 ALA A CA 1
ATOM 1360 C C . ALA A 1 182 ? -13.126 3.708 16.245 1.00 77.62 182 ALA A C 1
ATOM 1362 O O . ALA A 1 182 ? -12.919 3.172 15.155 1.00 77.62 182 ALA A O 1
ATOM 1363 N N . LEU A 1 183 ? -12.610 4.899 16.552 1.00 84.50 183 LEU A N 1
ATOM 1364 C CA . LEU A 1 183 ? -11.748 5.634 15.637 1.00 84.50 183 LEU A CA 1
ATOM 1365 C C . LEU A 1 183 ? -10.368 4.981 15.608 1.00 84.50 183 LEU A C 1
ATOM 1367 O O . LEU A 1 183 ? -9.597 5.071 16.558 1.00 84.50 183 LEU A O 1
ATOM 1371 N N . TRP A 1 184 ? -10.052 4.329 14.496 1.00 90.44 184 TRP A N 1
ATOM 1372 C CA . TRP A 1 184 ? -8.751 3.713 14.267 1.00 90.44 184 TRP A CA 1
ATOM 1373 C C . TRP A 1 184 ? -7.978 4.454 13.184 1.00 90.44 184 TRP A C 1
ATOM 1375 O O . TRP A 1 184 ? -8.534 4.864 12.155 1.00 90.44 184 TRP A O 1
ATOM 1385 N N . ARG A 1 185 ? -6.669 4.573 13.400 1.00 92.25 185 ARG A N 1
ATOM 1386 C CA . ARG A 1 185 ? -5.719 5.129 12.437 1.00 92.25 185 ARG A CA 1
ATOM 1387 C C . ARG A 1 185 ? -4.636 4.099 12.120 1.00 92.25 185 ARG A C 1
ATOM 1389 O O . ARG A 1 185 ? -4.087 3.530 13.058 1.00 92.25 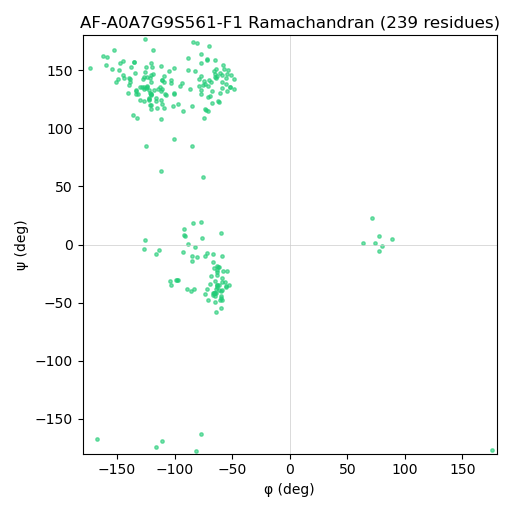185 ARG A O 1
ATOM 1396 N N . PRO A 1 186 ? -4.287 3.865 10.843 1.00 95.75 186 PRO A N 1
ATOM 1397 C CA . PRO A 1 186 ? -3.175 2.984 10.524 1.00 95.75 186 PRO A CA 1
ATOM 1398 C C . PRO A 1 186 ? -1.852 3.608 10.984 1.00 95.75 186 PRO A C 1
ATOM 1400 O O . PRO A 1 186 ? -1.570 4.773 10.706 1.00 95.75 186 PRO A O 1
ATOM 1403 N N . THR A 1 187 ? -1.037 2.814 11.670 1.00 97.62 187 THR A N 1
ATOM 1404 C CA . THR A 1 187 ? 0.336 3.159 12.066 1.00 97.62 187 THR A CA 1
ATOM 1405 C C . THR A 1 187 ? 1.353 2.585 11.094 1.00 97.62 187 THR A C 1
ATOM 1407 O O . THR A 1 187 ? 2.396 3.191 10.866 1.00 97.62 187 THR A O 1
ATOM 1410 N N . SER A 1 188 ? 1.047 1.443 10.473 1.00 98.56 188 SER A N 1
ATOM 1411 C CA . SER A 1 188 ? 1.891 0.863 9.434 1.00 98.56 188 SER A CA 1
ATOM 1412 C C . SER A 1 188 ? 1.122 -0.020 8.460 1.00 98.56 188 SER A C 1
ATOM 1414 O O . SER A 1 188 ? 0.129 -0.660 8.817 1.00 98.56 188 SER A O 1
ATOM 1416 N N . ILE A 1 189 ? 1.632 -0.081 7.231 1.00 98.75 189 ILE A N 1
ATOM 1417 C CA . ILE A 1 189 ? 1.242 -1.044 6.201 1.00 98.75 189 ILE A CA 1
ATOM 1418 C C . ILE A 1 189 ? 2.517 -1.737 5.711 1.00 98.75 189 ILE A C 1
ATOM 1420 O O . ILE A 1 189 ? 3.539 -1.086 5.466 1.00 98.75 189 ILE A O 1
ATOM 1424 N N . ARG A 1 190 ? 2.473 -3.063 5.596 1.00 98.81 190 ARG A N 1
ATOM 1425 C CA . ARG A 1 190 ? 3.547 -3.904 5.050 1.00 98.81 190 ARG A CA 1
ATOM 1426 C C . ARG A 1 190 ? 2.946 -4.824 4.009 1.00 98.81 190 ARG A C 1
ATOM 1428 O O . ARG A 1 190 ? 2.019 -5.552 4.350 1.00 98.81 190 ARG A O 1
ATOM 1435 N N . VAL A 1 191 ? 3.457 -4.803 2.784 1.00 98.88 191 VAL A N 1
ATOM 1436 C CA . VAL A 1 191 ? 2.926 -5.592 1.667 1.00 98.88 191 VAL A CA 1
ATOM 1437 C C . VAL A 1 191 ? 4.048 -6.345 0.969 1.00 98.88 191 VAL A C 1
ATOM 1439 O O . VAL A 1 191 ? 5.079 -5.757 0.650 1.00 98.88 191 VAL A O 1
ATOM 1442 N N . SER A 1 192 ? 3.808 -7.620 0.673 1.00 98.75 192 SER A N 1
ATOM 1443 C CA . SER A 1 192 ? 4.584 -8.408 -0.285 1.00 98.75 192 SER A CA 1
ATOM 1444 C C . SER A 1 192 ? 3.717 -8.705 -1.507 1.00 98.75 192 SER A C 1
ATOM 1446 O O . SER A 1 192 ? 2.666 -9.346 -1.393 1.00 98.75 192 SER A O 1
ATOM 1448 N N . PHE A 1 193 ? 4.167 -8.267 -2.680 1.00 98.44 193 PHE A N 1
ATOM 1449 C CA . PHE A 1 193 ? 3.517 -8.502 -3.967 1.00 98.44 193 PHE A CA 1
ATOM 1450 C C . PHE A 1 193 ? 4.101 -9.754 -4.608 1.00 98.44 193 PHE A C 1
ATOM 1452 O O . PHE A 1 193 ? 5.282 -9.825 -4.945 1.00 98.44 193 PHE A O 1
ATOM 1459 N N . LEU A 1 194 ? 3.262 -10.769 -4.762 1.00 97.88 194 LEU A N 1
ATOM 1460 C CA . LEU A 1 194 ? 3.676 -12.087 -5.230 1.00 97.88 194 LEU A CA 1
ATOM 1461 C C . LEU A 1 194 ? 3.396 -12.274 -6.718 1.00 97.88 194 LEU A C 1
ATOM 1463 O O . LEU A 1 194 ? 4.093 -13.043 -7.382 1.00 97.88 194 LEU A O 1
ATOM 1467 N N . ARG A 1 195 ? 2.349 -11.618 -7.237 1.00 96.31 195 ARG A N 1
ATOM 1468 C CA . ARG A 1 195 ? 1.934 -11.703 -8.642 1.00 96.31 195 ARG A CA 1
ATOM 1469 C C . ARG A 1 195 ? 1.285 -10.402 -9.095 1.00 96.31 195 ARG A C 1
ATOM 1471 O O . ARG A 1 195 ? 0.506 -9.812 -8.356 1.00 96.31 195 ARG A O 1
ATOM 1478 N N . GLY A 1 196 ? 1.552 -10.026 -10.345 1.00 94.56 196 GLY A N 1
ATOM 1479 C CA . GLY A 1 196 ? 0.810 -8.968 -11.021 1.00 94.56 196 GLY A CA 1
ATOM 1480 C C . GLY A 1 196 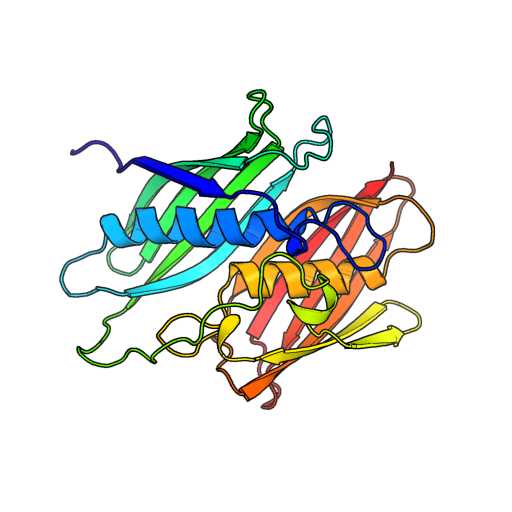? -0.654 -9.359 -11.222 1.00 94.56 196 GLY A C 1
ATOM 1481 O O . GLY A 1 196 ? -0.967 -10.530 -11.469 1.00 94.56 196 GLY A O 1
ATOM 1482 N N . ILE A 1 197 ? -1.530 -8.366 -11.115 1.00 96.31 197 ILE A N 1
ATOM 1483 C CA . ILE A 1 197 ? -2.973 -8.507 -11.289 1.00 96.31 197 ILE A CA 1
ATOM 1484 C C . ILE A 1 197 ? -3.337 -7.756 -12.574 1.00 96.31 197 ILE A C 1
ATOM 1486 O O . ILE A 1 197 ? -3.205 -6.530 -12.596 1.00 96.31 197 ILE A O 1
ATOM 1490 N N . PRO A 1 198 ? -3.685 -8.463 -13.661 1.00 94.69 198 PRO A N 1
ATOM 1491 C CA . PRO A 1 198 ? -3.974 -7.822 -14.930 1.00 94.69 198 PRO A CA 1
ATOM 1492 C C . PRO A 1 198 ? -5.308 -7.074 -14.909 1.00 94.69 198 PRO A C 1
ATOM 1494 O O . PRO A 1 198 ? -6.180 -7.354 -14.087 1.00 94.69 198 PRO A O 1
ATOM 1497 N N . VAL A 1 199 ? -5.457 -6.138 -15.843 1.00 92.94 199 VAL A N 1
ATOM 1498 C CA . VAL A 1 199 ? -6.755 -5.562 -16.209 1.00 92.94 199 VAL A CA 1
ATOM 1499 C C . VAL A 1 199 ? -7.759 -6.649 -16.567 1.00 92.94 199 VAL A C 1
ATOM 1501 O O . VAL A 1 199 ? -7.380 -7.730 -17.021 1.00 92.94 199 VAL A O 1
ATOM 1504 N N . ASP A 1 200 ? -9.028 -6.354 -16.308 1.00 91.38 200 ASP A N 1
ATOM 1505 C CA . ASP A 1 200 ? -10.173 -7.258 -16.467 1.00 91.38 200 ASP A CA 1
ATOM 1506 C C . ASP A 1 200 ? -10.151 -8.507 -15.560 1.00 91.38 200 ASP A C 1
ATOM 1508 O O . ASP A 1 200 ? -11.075 -9.319 -15.602 1.00 91.38 200 ASP A O 1
ATOM 1512 N N . ASP A 1 201 ? -9.144 -8.661 -14.693 1.00 96.06 201 ASP A N 1
ATOM 1513 C CA . ASP A 1 201 ? -9.176 -9.638 -13.601 1.00 96.06 201 ASP A CA 1
ATOM 1514 C C . ASP A 1 201 ? -10.060 -9.126 -12.447 1.00 96.06 201 ASP A C 1
ATOM 1516 O O . ASP A 1 201 ? -10.367 -7.933 -12.326 1.00 96.06 201 ASP A O 1
ATOM 1520 N N . LEU A 1 202 ? -10.439 -10.044 -11.562 1.00 96.25 202 LEU A N 1
ATOM 1521 C CA . LEU A 1 202 ? -11.114 -9.754 -10.307 1.00 96.25 202 LEU A CA 1
ATOM 1522 C C . LEU A 1 202 ? -10.149 -10.020 -9.152 1.00 96.25 202 LEU A C 1
ATOM 1524 O O . LEU A 1 202 ? -9.718 -11.153 -8.915 1.00 96.25 202 LEU A O 1
ATOM 1528 N N . LEU A 1 203 ? -9.829 -8.969 -8.403 1.00 97.88 203 LEU A N 1
ATOM 1529 C CA . LEU A 1 203 ? -9.085 -9.093 -7.162 1.00 97.88 203 LEU A CA 1
ATOM 1530 C C . LEU A 1 203 ? -10.051 -9.399 -6.018 1.00 97.88 203 LEU A C 1
ATOM 1532 O O . LEU A 1 203 ? -10.919 -8.592 -5.702 1.00 97.88 203 LEU A O 1
ATOM 1536 N N . THR A 1 204 ? -9.867 -10.540 -5.363 1.00 98.12 204 THR A N 1
ATOM 1537 C CA . THR A 1 204 ? -10.528 -10.859 -4.091 1.00 98.12 204 THR A CA 1
ATOM 1538 C C . THR A 1 204 ? -9.553 -10.614 -2.953 1.00 98.12 204 THR A C 1
ATOM 1540 O O . THR A 1 204 ? -8.427 -11.106 -2.994 1.00 98.12 204 THR A O 1
ATOM 1543 N N . VAL A 1 205 ? -9.973 -9.881 -1.932 1.00 98.31 205 VAL A N 1
ATOM 1544 C CA . VAL A 1 205 ? -9.180 -9.528 -0.757 1.00 98.31 205 VAL A CA 1
ATOM 1545 C C . VAL A 1 205 ? -9.880 -10.063 0.483 1.00 98.31 205 VAL A C 1
ATOM 1547 O O . VAL A 1 205 ? -11.065 -9.826 0.673 1.00 98.31 205 VAL A O 1
ATOM 1550 N N . VAL A 1 206 ? -9.156 -10.777 1.337 1.00 97.69 206 VAL A N 1
ATOM 1551 C CA . VAL A 1 206 ? -9.666 -11.314 2.601 1.00 97.69 206 VAL A CA 1
ATOM 1552 C C . VAL A 1 206 ? -8.837 -10.729 3.729 1.00 97.69 206 VAL A C 1
ATOM 1554 O O . VAL A 1 206 ? -7.620 -10.919 3.767 1.00 97.69 206 VAL A O 1
ATOM 1557 N N . ALA A 1 207 ? -9.492 -10.020 4.641 1.00 97.75 207 ALA A N 1
ATOM 1558 C CA . ALA A 1 207 ? -8.880 -9.462 5.834 1.00 97.75 207 ALA A CA 1
ATOM 1559 C C . ALA A 1 207 ? -9.326 -10.227 7.083 1.00 97.75 207 ALA A C 1
ATOM 1561 O O . ALA A 1 207 ? -10.520 -10.367 7.342 1.00 97.75 207 ALA A O 1
ATOM 1562 N N . THR A 1 208 ? -8.353 -10.651 7.884 1.00 96.00 208 THR A N 1
ATOM 1563 C CA . THR A 1 208 ? -8.551 -11.380 9.138 1.00 96.00 208 THR A CA 1
ATOM 1564 C C . THR A 1 208 ? -7.893 -10.612 10.275 1.00 96.00 208 THR A C 1
ATOM 1566 O O . THR A 1 208 ? -6.687 -10.336 10.240 1.00 96.00 208 THR A O 1
ATOM 1569 N N . ARG A 1 209 ? -8.663 -10.280 11.315 1.00 94.88 209 ARG A N 1
ATOM 1570 C CA . ARG A 1 209 ? -8.100 -9.689 12.536 1.00 94.88 209 ARG A CA 1
ATOM 1571 C C . ARG A 1 209 ? -7.239 -10.723 13.249 1.00 94.88 209 ARG A C 1
ATOM 1573 O O . ARG A 1 209 ? -7.717 -11.790 13.614 1.00 94.88 209 ARG A O 1
ATOM 1580 N N . VAL A 1 210 ? -5.969 -10.392 13.452 1.00 95.81 210 VAL A N 1
ATOM 1581 C CA . VAL A 1 210 ? -5.021 -11.231 14.200 1.00 95.81 210 VAL A CA 1
ATOM 1582 C C . VAL A 1 210 ? -5.060 -10.873 15.682 1.00 95.81 210 VAL A C 1
ATOM 1584 O O . VAL A 1 210 ? -4.961 -11.744 16.542 1.00 95.81 210 VAL A O 1
ATOM 1587 N N . HIS A 1 211 ? -5.203 -9.584 15.984 1.00 94.81 211 HIS A N 1
ATOM 1588 C CA . HIS A 1 211 ? -5.261 -9.068 17.344 1.00 94.81 211 HIS A CA 1
ATOM 1589 C C . HIS A 1 211 ? -6.107 -7.798 17.398 1.00 94.81 211 HIS A C 1
ATOM 1591 O O . HIS A 1 211 ? -5.954 -6.927 16.544 1.00 94.81 211 HIS A O 1
ATOM 1597 N N . THR A 1 212 ? -6.920 -7.661 18.444 1.00 93.25 212 THR A N 1
ATOM 1598 C CA . THR A 1 212 ? -7.604 -6.413 18.796 1.00 93.25 212 THR A CA 1
ATOM 1599 C C . THR A 1 212 ? -7.486 -6.204 20.299 1.00 93.25 212 THR A C 1
ATOM 1601 O O . THR A 1 212 ? -8.052 -6.955 21.093 1.00 93.25 212 THR A O 1
ATOM 1604 N N . GLY A 1 213 ? -6.716 -5.191 20.682 1.00 92.69 213 GLY A N 1
ATOM 1605 C CA . GLY A 1 213 ? -6.596 -4.698 22.048 1.00 92.69 213 GLY A CA 1
ATOM 1606 C C . GLY A 1 213 ? -7.227 -3.315 22.199 1.00 92.69 213 GLY A C 1
ATOM 1607 O O . GLY A 1 213 ? -7.895 -2.809 21.302 1.00 92.69 213 GLY A O 1
ATOM 1608 N N . ARG A 1 214 ? -6.982 -2.665 23.341 1.00 91.88 214 ARG A N 1
ATOM 1609 C CA . ARG A 1 214 ? -7.522 -1.322 23.625 1.00 91.88 214 ARG A CA 1
ATOM 1610 C C . ARG A 1 214 ? -6.905 -0.221 22.757 1.00 91.88 214 ARG A C 1
ATOM 1612 O O . ARG A 1 214 ? -7.578 0.750 22.454 1.00 91.88 214 ARG A O 1
ATOM 1619 N N . SER A 1 215 ? -5.625 -0.351 22.413 1.00 93.81 215 SER A N 1
ATOM 1620 C CA . SER A 1 215 ? -4.859 0.691 21.715 1.00 93.81 215 SER A CA 1
ATOM 1621 C C . SER A 1 215 ? -4.165 0.207 20.446 1.00 93.81 215 SER A C 1
ATOM 1623 O O . SER A 1 215 ? -3.544 1.012 19.766 1.00 93.81 215 SER A O 1
ATOM 1625 N N . LEU A 1 216 ? -4.237 -1.090 20.137 1.00 95.81 216 LEU A N 1
ATOM 1626 C CA . LEU A 1 216 ? -3.579 -1.698 18.985 1.00 95.81 216 LEU A CA 1
ATOM 1627 C C . LEU A 1 216 ? -4.506 -2.731 18.352 1.00 95.81 216 LEU A C 1
ATOM 1629 O O . LEU A 1 216 ? -4.995 -3.629 19.039 1.00 95.81 216 LEU A O 1
ATOM 1633 N N . THR A 1 217 ? -4.675 -2.640 17.039 1.00 96.44 217 THR A N 1
ATOM 1634 C CA . THR A 1 217 ? -5.292 -3.687 16.222 1.00 96.44 217 THR A CA 1
ATOM 1635 C C . THR A 1 217 ? -4.334 -4.088 15.109 1.00 96.44 217 THR A C 1
ATOM 1637 O O . THR A 1 217 ? -3.738 -3.227 14.468 1.00 96.44 217 THR A O 1
ATOM 1640 N N . VAL A 1 218 ? -4.183 -5.391 14.876 1.00 97.75 218 VAL A N 1
ATOM 1641 C CA . VAL A 1 218 ? -3.352 -5.944 13.799 1.00 97.75 218 VAL A CA 1
ATOM 1642 C C . VAL A 1 218 ? -4.221 -6.818 12.910 1.00 97.75 218 VAL A C 1
ATOM 1644 O O . VAL A 1 218 ? -4.873 -7.754 13.383 1.00 97.75 218 VAL A O 1
ATOM 1647 N N . VAL A 1 219 ? -4.204 -6.527 11.614 1.00 98.00 219 VAL A N 1
ATOM 1648 C CA . VAL A 1 219 ? -4.989 -7.225 10.597 1.00 98.00 219 VAL A CA 1
ATOM 1649 C C . VAL A 1 219 ? -4.043 -7.828 9.569 1.00 98.00 219 VAL A C 1
ATOM 1651 O O . VAL A 1 219 ? -3.168 -7.139 9.041 1.00 98.00 219 VAL A O 1
ATOM 1654 N N . ARG A 1 220 ? -4.223 -9.116 9.277 1.00 98.19 220 ARG A N 1
ATOM 1655 C CA . ARG A 1 220 ? -3.566 -9.788 8.157 1.00 98.19 220 ARG A CA 1
ATOM 1656 C C . ARG A 1 220 ? -4.513 -9.781 6.969 1.00 98.19 220 ARG A C 1
ATOM 1658 O O . ARG A 1 220 ? -5.697 -10.062 7.125 1.00 98.19 220 ARG A O 1
ATOM 1665 N N . VAL A 1 221 ? -3.984 -9.489 5.792 1.00 98.56 221 VAL A N 1
ATOM 1666 C CA . VAL A 1 221 ? -4.757 -9.404 4.557 1.00 98.56 221 VAL A CA 1
ATOM 1667 C C . VAL A 1 221 ? -4.103 -10.265 3.494 1.00 98.56 221 VAL A C 1
ATOM 1669 O O . VAL A 1 221 ? -2.886 -10.234 3.317 1.00 98.56 221 VAL A O 1
ATOM 1672 N N . GLU A 1 222 ? -4.906 -11.021 2.766 1.00 98.56 222 GLU A N 1
ATOM 1673 C CA . GLU A 1 222 ? -4.466 -11.778 1.602 1.00 98.56 222 GLU A CA 1
ATOM 1674 C C . GLU A 1 222 ? -5.310 -11.389 0.401 1.00 98.56 222 GLU A C 1
ATOM 1676 O O . GLU A 1 222 ? -6.504 -11.137 0.521 1.00 98.56 222 GLU A O 1
ATOM 1681 N N . SER A 1 223 ? -4.693 -11.353 -0.773 1.00 98.50 223 SER A N 1
ATOM 1682 C CA . SER A 1 223 ? -5.393 -11.055 -2.017 1.00 98.50 223 SER A CA 1
ATOM 1683 C C . SER A 1 223 ? -5.134 -12.121 -3.066 1.00 98.50 223 SER A C 1
ATOM 1685 O O . SER A 1 223 ? -4.031 -12.667 -3.150 1.00 98.50 223 SER A O 1
ATOM 1687 N N . ARG A 1 224 ? -6.153 -12.445 -3.855 1.00 98.62 224 ARG A N 1
ATOM 1688 C CA . ARG A 1 224 ? -6.150 -13.513 -4.857 1.00 98.62 224 ARG A CA 1
ATOM 1689 C C . ARG A 1 224 ? -6.762 -13.014 -6.157 1.00 98.62 224 ARG A C 1
ATOM 1691 O O . ARG A 1 224 ? -7.660 -12.179 -6.138 1.00 98.62 224 ARG A O 1
ATOM 1698 N N . ARG A 1 225 ? -6.263 -13.543 -7.269 1.00 97.62 225 ARG A N 1
ATOM 1699 C CA . ARG A 1 225 ? -6.838 -13.349 -8.606 1.00 97.62 225 ARG A CA 1
ATOM 1700 C C . ARG A 1 225 ? -8.023 -14.290 -8.829 1.00 97.62 225 ARG A C 1
ATOM 1702 O O . ARG A 1 225 ? -8.221 -15.219 -8.040 1.00 97.62 225 ARG A O 1
ATOM 1709 N N . THR A 1 226 ? -8.724 -14.129 -9.950 1.00 97.19 226 THR A N 1
ATOM 1710 C CA . THR A 1 226 ? -9.822 -15.027 -10.363 1.00 97.19 226 THR A CA 1
ATOM 1711 C C . THR A 1 226 ? -9.385 -16.492 -10.453 1.00 97.19 226 THR A C 1
ATOM 1713 O O . THR A 1 226 ? -10.156 -17.393 -10.142 1.00 97.19 226 THR A O 1
ATOM 1716 N N . ASP A 1 227 ? -8.122 -16.757 -10.809 1.00 96.25 227 ASP A N 1
ATOM 1717 C CA . ASP A 1 227 ? -7.557 -18.115 -10.868 1.00 96.25 227 ASP A CA 1
ATOM 1718 C C . ASP A 1 227 ? -7.215 -18.722 -9.487 1.00 96.25 227 ASP A C 1
ATOM 1720 O O . ASP A 1 227 ? -6.613 -19.796 -9.404 1.00 96.25 227 ASP A O 1
ATOM 1724 N N . GLY A 1 228 ? -7.556 -18.030 -8.395 1.00 96.81 228 GLY A N 1
ATOM 1725 C CA . GLY A 1 228 ? -7.330 -18.449 -7.011 1.00 96.81 228 GLY A CA 1
ATOM 1726 C C . GLY A 1 228 ? -5.892 -18.273 -6.513 1.00 96.81 228 GLY A C 1
ATOM 1727 O O . GLY A 1 228 ? -5.622 -18.474 -5.316 1.00 96.81 228 GLY A O 1
ATOM 1728 N N . LYS A 1 229 ? -4.948 -17.880 -7.381 1.00 97.75 229 LYS A N 1
ATOM 1729 C CA . LYS A 1 229 ? -3.547 -17.700 -6.985 1.00 97.75 229 LYS A CA 1
ATOM 1730 C C . LYS A 1 229 ? -3.392 -16.468 -6.107 1.00 97.75 229 LYS A C 1
ATOM 1732 O O . LYS A 1 229 ? -3.902 -15.390 -6.402 1.00 97.75 229 LYS A O 1
ATOM 1737 N N . LEU A 1 230 ? -2.605 -16.634 -5.046 1.00 98.25 230 LEU A N 1
ATOM 1738 C CA . LEU A 1 230 ? -2.233 -15.561 -4.134 1.00 98.25 230 LEU A CA 1
ATOM 1739 C C . LEU A 1 230 ? -1.436 -14.481 -4.884 1.00 98.25 230 LEU A C 1
ATOM 1741 O O . LEU A 1 230 ? -0.417 -14.783 -5.514 1.00 98.25 230 LEU A O 1
ATOM 1745 N N . ALA A 1 231 ? -1.917 -13.246 -4.829 1.00 98.31 231 ALA A N 1
ATOM 1746 C CA . ALA A 1 231 ? -1.349 -12.089 -5.509 1.00 98.31 231 ALA A CA 1
ATOM 1747 C C . ALA A 1 231 ? -0.562 -11.184 -4.561 1.00 98.31 231 ALA A C 1
ATOM 1749 O O . ALA A 1 231 ? 0.482 -10.666 -4.943 1.00 98.31 231 ALA A O 1
ATOM 1750 N N . GLY A 1 232 ? -1.006 -11.055 -3.312 1.00 98.50 232 GLY A N 1
ATOM 1751 C CA . GLY A 1 232 ? -0.307 -10.273 -2.299 1.00 98.50 232 GLY A CA 1
ATOM 1752 C C . GLY A 1 232 ? -0.705 -10.660 -0.883 1.00 98.50 232 GLY A C 1
ATOM 1753 O O . GLY A 1 232 ? -1.811 -11.162 -0.660 1.00 98.50 232 GLY A O 1
ATOM 1754 N N . ILE A 1 233 ? 0.208 -10.415 0.051 1.00 98.75 233 ILE A N 1
ATOM 1755 C CA . ILE A 1 233 ? 0.009 -10.567 1.496 1.00 98.75 233 ILE A CA 1
ATOM 1756 C C . ILE A 1 233 ? 0.331 -9.222 2.136 1.00 98.75 233 ILE A C 1
ATOM 1758 O O . ILE A 1 233 ? 1.347 -8.617 1.794 1.00 98.75 233 ILE A O 1
ATOM 1762 N N . ALA A 1 234 ? -0.490 -8.787 3.085 1.00 98.81 234 ALA A N 1
ATOM 1763 C CA . ALA A 1 234 ? -0.207 -7.611 3.883 1.00 98.81 234 ALA A CA 1
ATOM 1764 C C . ALA A 1 234 ? -0.476 -7.805 5.373 1.00 98.81 234 ALA A C 1
ATOM 1766 O O . ALA A 1 234 ? -1.294 -8.628 5.787 1.00 98.81 234 ALA A O 1
ATOM 1767 N N . THR A 1 235 ? 0.201 -6.979 6.162 1.00 98.81 235 THR A N 1
ATOM 1768 C CA . THR A 1 235 ? -0.130 -6.718 7.561 1.00 98.81 235 THR A CA 1
ATOM 1769 C C . THR A 1 235 ? -0.387 -5.227 7.707 1.00 98.81 235 THR A C 1
ATOM 1771 O O . THR A 1 235 ? 0.432 -4.411 7.277 1.00 98.81 235 THR A O 1
ATOM 1774 N N . VAL A 1 236 ? -1.509 -4.881 8.332 1.00 98.62 236 VAL A N 1
ATOM 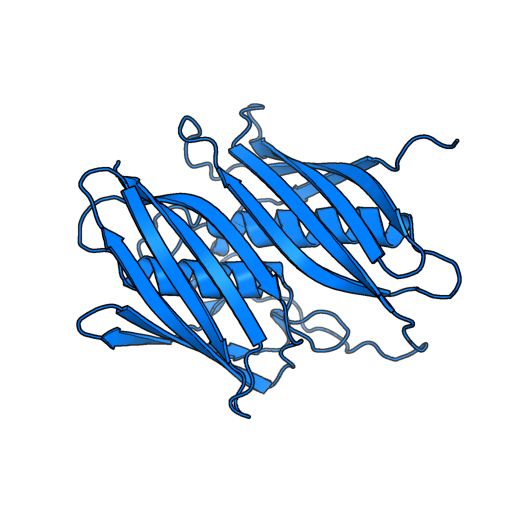1775 C CA . VAL A 1 236 ? -1.856 -3.501 8.673 1.00 98.62 236 VAL A CA 1
ATOM 1776 C C . VAL A 1 236 ? -2.021 -3.394 10.179 1.00 98.62 236 VAL A C 1
ATOM 1778 O O . VAL A 1 236 ? -2.743 -4.188 10.789 1.00 98.62 236 VAL A O 1
ATOM 1781 N N . SER A 1 237 ? -1.339 -2.420 10.771 1.00 98.44 237 SER A N 1
ATOM 1782 C CA . SER A 1 237 ? -1.450 -2.113 12.196 1.00 98.44 237 SER A CA 1
ATOM 1783 C C . SER A 1 237 ? -2.174 -0.793 12.378 1.00 98.44 237 SER A C 1
ATOM 1785 O O . SER A 1 237 ? -1.913 0.157 11.641 1.00 98.44 237 SER A O 1
ATOM 1787 N N . TYR A 1 238 ? -3.046 -0.730 13.377 1.00 97.12 238 TYR A N 1
ATOM 1788 C CA . TYR A 1 238 ? -3.832 0.445 13.716 1.00 97.12 238 TYR A CA 1
ATOM 1789 C C . TYR A 1 238 ? -3.664 0.811 15.186 1.00 97.12 238 TYR A C 1
ATOM 1791 O O . TYR A 1 238 ? -3.611 -0.074 16.041 1.00 97.12 238 TYR A O 1
ATOM 1799 N N . GLU A 1 239 ? -3.661 2.106 15.478 1.00 95.19 239 GLU A N 1
ATOM 1800 C CA . GLU A 1 239 ? -3.806 2.657 16.825 1.00 95.19 239 GLU A CA 1
ATOM 1801 C C . GLU A 1 239 ? -5.206 3.241 17.025 1.00 95.19 239 GLU A C 1
ATOM 1803 O O . GLU A 1 239 ? -5.839 3.708 16.071 1.00 95.19 239 GLU A O 1
ATOM 1808 N N . ALA A 1 240 ? -5.692 3.196 18.264 1.00 91.25 240 ALA A N 1
ATOM 1809 C CA . ALA A 1 240 ? -6.933 3.865 18.637 1.00 91.25 240 ALA A CA 1
ATOM 1810 C C . ALA A 1 240 ? -6.698 5.382 18.739 1.00 91.25 240 ALA A C 1
ATOM 1812 O O . ALA A 1 240 ? -5.656 5.805 19.246 1.00 91.25 240 ALA A O 1
ATOM 1813 N N . ARG A 1 241 ? -7.665 6.176 18.278 1.00 78.44 241 ARG A N 1
ATOM 1814 C CA . ARG A 1 241 ? -7.727 7.632 18.459 1.00 78.44 241 ARG A CA 1
ATOM 1815 C C . ARG A 1 241 ? -8.745 8.030 19.517 1.00 78.44 241 ARG A C 1
ATOM 1817 O O . ARG A 1 241 ? -9.799 7.362 19.607 1.00 78.44 241 ARG A O 1
#

Solvent-accessible surface area (backbone atoms only — not comparable to full-atom values): 12746 Å² total; per-residue (Å²): 130,80,77,68,58,69,40,82,39,76,48,70,61,48,39,58,40,24,42,94,85,68,45,73,31,72,45,45,56,33,37,58,46,43,51,47,39,47,49,49,48,59,76,68,44,60,91,80,27,81,34,72,45,68,38,31,42,37,40,40,41,37,87,87,46,74,87,73,81,52,42,34,38,35,46,32,38,52,78,48,78,57,100,57,27,36,34,21,38,34,44,31,24,41,76,87,65,52,60,40,33,40,35,38,33,35,35,34,49,37,68,61,67,88,87,63,60,54,90,70,65,81,62,80,64,77,79,51,54,29,57,71,78,52,60,61,46,78,46,85,52,101,69,19,16,38,27,39,30,70,32,55,62,68,56,26,43,50,73,40,29,47,36,67,14,57,53,46,28,55,47,48,54,25,36,53,63,52,56,69,95,68,54,69,43,72,41,33,42,40,37,41,48,71,45,84,49,45,50,81,37,42,40,39,34,44,18,39,63,75,44,79,60,92,56,43,35,36,28,40,27,40,29,24,40,77,88,66,49,69,24,33,43,35,43,40,33,28,34,59,107

Secondary structure (DSSP, 8-state):
-PPPPEEEEEE---GGGB-TTSSB-GGGHHHHHHHHHHHHHHHTPPTT--EEEEEEEEEEE-TTPPP-SSPEEEEEEEEEE-SSEEEEEEEEEETT--EEEEEEEEEEEE---TT--PPPPPPPPTTS-HHHHS--EEEE-SSEEEEEEE--GGGB-TTSBB-HHHHHHHHHHHHHTT--SS-EEEEEEEEEE-S--BTT-EEEEEEEEEEE-SSEEEEEEEEE-TT--EEEEEEEEEEE-

Radius of gyration: 17.35 Å; Cα contacts (8 Å, |Δi|>4): 593; chains: 1; bounding box: 50×41×52 Å

InterPro domains:
  IPR029069 HotDog domain superfamily [SSF54637] (123-237)
  IPR049449 Acyl-CoA thioesterase-like, N-terminal HotDog domain [PF13622] (158-237)
  IPR049450 Acyl-CoA thioesterase-like, C-terminal domain [PF20789] (16-102)

Nearest PDB structures (foldseek):
  4zrb-assembly2_G  TM=9.014E-01  e=8.306E-08  Streptococcus pneumoniae TIGR4
  4qfw-assembly1_A  TM=5.746E-01  e=1.473E-11  Yersinia pestis
  4qfw-assembly3_C  TM=5.763E-01  e=1.953E-11  Yersinia pestis
  3lw3-assembly1_B  TM=9.269E-01  e=5.119E-06  Helicobacter felis
  2cy9-assembly1_A  TM=9.397E-01  e=7.182E-06  Mus musculus

Foldseek 3Di:
DPFFDKFKDKDQDFLLLAAPVRDGLLLLVLVVQLVGQQVSFCVVADPQQNDKAWFKKKKFFDPPDDDDNAMKMKIKGWPDDDNFWGKMKIFIAGPVRDTGMIMMTIMTTHHDDPPLFADADDQPDSHDHSCVNFVWDWDDDPFFIKIKTQAARNQDGRNQFGGPSSVSSRQVVRQVSRDPPFDKDWRMKIKGFDATAGHRKMKMKIKGWPDDDPFKTKIWMWIATPVRDTGMIMIIMITTD

Mean predicted aligned error: 5.06 Å